Protein AF-A0A379T339-F1 (afdb_monomer)

Solvent-accessible surface area (backbone atoms only — not comparable to full-atom values): 17472 Å² total; per-residue (Å²): 76,62,52,74,46,80,47,79,34,88,58,70,45,64,33,42,39,39,21,28,40,68,82,62,83,52,79,66,35,67,51,77,48,82,44,52,58,42,82,38,78,43,85,44,61,42,32,50,57,56,36,50,21,35,38,38,32,23,52,80,93,45,77,80,43,78,48,80,45,74,32,65,59,73,72,71,59,51,61,95,89,55,80,74,43,41,80,86,80,79,74,91,72,77,74,88,55,64,92,81,52,77,87,49,73,52,74,49,65,39,79,60,42,32,39,38,23,20,36,86,82,58,48,60,19,42,70,49,63,66,90,48,55,10,26,38,68,36,77,46,97,89,62,32,30,41,16,15,12,65,84,48,70,58,14,26,40,36,37,34,28,39,90,84,62,52,72,80,48,75,36,71,47,80,42,21,44,39,71,29,54,38,81,50,77,92,51,26,34,33,22,15,16,27,64,69,84,59,52,96,83,77,57,78,64,39,39,42,26,35,36,32,32,30,70,85,79,52,42,78,79,46,74,48,59,36,71,84,50,46,72,72,85,37,78,54,41,91,58,85,56,60,93,92,49,77,82,40,77,41,48,29,33,34,35,46,40,49,49,74,44,68,97,78,45,26,37,38,35,35,23,50,19,59,59,27,40,36,30,24,30,67,90,77,57,44,69,67,36,30,49,45,77,88,72,74,61,56,81,85,55,56,82,31,49,60,76,91,77,133

pLDDT: mean 92.15, std 8.48, range [52.34, 98.62]

Nearest PDB structures (foldseek):
  6brb-assembly1_D  TM=6.719E-01  e=8.708E-02  Escherichia coli
  2ha1-assembly1_A  TM=3.645E-01  e=1.021E-02  Homo sapiens
  4gh7-assembly1_B  TM=2.982E-01  e=3.061E-02  Homo sapiens
  5n47-assembly1_B  TM=3.118E-01  e=7.065E-02  Homo sapiens
  6xay-assembly2_B  TM=2.692E-01  e=1.019E-01  Homo sapiens

Sequence (310 aa):
MSLYVGVWIDEAATLEINVIDSEATTEAVRYQYDVHPGANLIPVCGMVSGVNNQITLRLASQMVGQYTVMTNVLPPTDSASVSLGFPIISVSYPAQQASLVDEGLYFSTYFDRYNLAFDHNGIVRWYVSQDIPSYNFVRMGNGHFLATSQGINHCLNMYEFDIMGRVYTVYLLDNEFHHSILPIENNLAIAPSEYSNGRPDGYSTGKDGVSIINLSTGLEVAYYDMLHVMDYSRSPRPSGSAPGQDVSMDDWLHINQSYINEPNNLLVCSGRHQSAIFGVNVDTGDLRFIMANHEDWSDEFKQYLLTPCR

Secondary structure (DSSP, 8-state):
-EEEEEEEESS-EEEEEEEEETT--SPPEEEEEEE-SEEEEEEEE-PPTTSEEEEEEEETTEEEEEEEEEPPPPPPBPPTT-SSSBPP---SS--S-GGGS-SS-EEEEETTTEEEEE-TT--EEEE--TTS--EEEEE-TTS-EEEE-STTGGGTEEEEE-TT--EEEEEE-SEEE-S--EEETTTEEEEEEEETT--TTS----S-EEEEEETTTTEEEEEEEGGGTS-TTSPPP---PPTT----STTSS-EEEEEEEGGGTEEEEEEGGGTEEEEEETTT--EEEEES-SSS--TTTGGGBPPPP-

Mean predicted aligned error: 5.28 Å

InterPro domains:
  IPR010262 Arylsulfotransferase, bacteria [PF05935] (93-308)
  IPR035391 Arylsulfotransferase, N-terminal domain [PF17425] (2-70)

Organism: NCBI:txid59203

Radius of gyration: 23.03 Å; Cα contacts (8 Å, |Δi|>4): 712; chains: 1; bounding box: 60×43×61 Å

Structure (mmCIF, N/CA/C/O backbone):
data_AF-A0A379T339-F1
#
_entry.id   AF-A0A379T339-F1
#
loop_
_atom_site.group_PDB
_atom_site.id
_atom_site.type_symbol
_atom_site.label_atom_id
_atom_site.label_alt_id
_atom_site.label_comp_id
_atom_site.label_asym_id
_atom_site.label_entity_id
_atom_site.label_seq_id
_atom_site.pdbx_PDB_ins_code
_atom_site.Cartn_x
_atom_site.Cartn_y
_atom_site.Cartn_z
_atom_site.occupancy
_atom_site.B_iso_or_equiv
_atom_site.auth_seq_id
_atom_site.auth_comp_id
_atom_site.auth_asym_id
_atom_site.auth_atom_id
_atom_site.pdbx_PDB_model_num
ATOM 1 N N . MET A 1 1 ? -5.781 2.513 21.534 1.00 94.00 1 MET A N 1
ATOM 2 C CA . MET A 1 1 ? -6.891 3.004 20.676 1.00 94.00 1 MET A CA 1
ATOM 3 C C . MET A 1 1 ? -7.591 1.868 19.932 1.00 94.00 1 MET A C 1
ATOM 5 O O . MET A 1 1 ? -8.530 2.102 19.180 1.00 94.00 1 MET A O 1
ATOM 9 N N . SER A 1 2 ? -7.209 0.629 20.234 1.00 95.69 2 SER A N 1
ATOM 10 C CA . SER A 1 2 ? -7.916 -0.588 19.879 1.00 95.69 2 SER A CA 1
ATOM 11 C C . SER A 1 2 ? -7.923 -1.544 21.079 1.00 95.69 2 SER A C 1
ATOM 13 O O . SER A 1 2 ? -7.169 -1.335 22.035 1.00 95.69 2 SER A O 1
ATOM 15 N N . LEU A 1 3 ? -8.802 -2.542 21.060 1.00 96.38 3 LEU A N 1
ATOM 16 C CA . LEU A 1 3 ? -8.874 -3.646 22.018 1.00 96.38 3 LEU A CA 1
ATOM 17 C C . LEU A 1 3 ? -9.587 -4.844 21.386 1.00 96.38 3 LEU A C 1
ATOM 19 O O . LEU A 1 3 ? -10.215 -4.713 20.340 1.00 96.38 3 LEU A O 1
ATOM 23 N N . TYR A 1 4 ? -9.530 -5.995 22.049 1.00 96.50 4 TYR A N 1
ATOM 24 C CA . TYR A 1 4 ? -10.383 -7.126 21.705 1.00 96.50 4 TYR A CA 1
ATOM 25 C C . TYR A 1 4 ? -11.596 -7.189 22.631 1.00 96.50 4 TYR A C 1
ATOM 27 O O . TYR A 1 4 ? -11.451 -7.053 23.848 1.00 96.50 4 TYR A O 1
ATOM 35 N N . VAL A 1 5 ? -12.777 -7.445 22.067 1.00 95.50 5 VAL A N 1
ATOM 36 C CA . VAL A 1 5 ? -13.996 -7.731 22.832 1.00 95.50 5 VAL A CA 1
ATOM 37 C C . VAL A 1 5 ? -14.390 -9.188 22.641 1.00 95.50 5 VAL A C 1
ATOM 39 O O . VAL A 1 5 ? -14.591 -9.643 21.518 1.00 95.50 5 VAL A O 1
ATOM 42 N N . GLY A 1 6 ? -14.514 -9.919 23.746 1.00 93.75 6 GLY A N 1
ATOM 43 C CA . GLY A 1 6 ? -15.076 -11.266 23.742 1.00 93.75 6 GLY A CA 1
ATOM 44 C C . GLY A 1 6 ? -16.602 -11.219 23.773 1.00 93.75 6 GLY A C 1
ATOM 45 O O . GLY A 1 6 ? -17.165 -10.603 24.679 1.00 93.75 6 GLY A O 1
ATOM 46 N N . VAL A 1 7 ? -17.267 -11.881 22.827 1.00 92.25 7 VAL A N 1
ATOM 47 C CA . VAL A 1 7 ? -18.736 -11.992 22.785 1.00 92.25 7 VAL A CA 1
ATOM 48 C C . VAL A 1 7 ? -19.136 -13.431 22.490 1.00 92.25 7 VAL A C 1
ATOM 50 O O . VAL A 1 7 ? -18.532 -14.092 21.646 1.00 92.25 7 VAL A O 1
ATOM 53 N N . TRP A 1 8 ? -20.157 -13.918 23.192 1.00 93.69 8 TRP A N 1
ATOM 54 C CA . TRP A 1 8 ? -20.809 -15.179 22.860 1.00 93.69 8 TRP A CA 1
ATOM 55 C C . TRP A 1 8 ? -22.017 -14.918 21.964 1.00 93.69 8 TRP A C 1
ATOM 57 O O . TRP A 1 8 ? -22.814 -14.028 22.257 1.00 93.69 8 TRP A O 1
ATOM 67 N N . ILE A 1 9 ? -22.145 -15.691 20.892 1.00 93.81 9 ILE A N 1
ATOM 68 C CA . ILE A 1 9 ? -23.179 -15.529 19.874 1.00 93.81 9 ILE A CA 1
ATOM 69 C C . ILE A 1 9 ? -23.882 -16.871 19.661 1.00 93.81 9 ILE A C 1
ATOM 71 O O . ILE A 1 9 ? -23.225 -17.904 19.567 1.00 93.81 9 ILE A O 1
ATOM 75 N N . ASP A 1 10 ? -25.211 -16.869 19.585 1.00 92.88 10 ASP A N 1
ATOM 76 C CA . ASP A 1 10 ? -25.986 -18.109 19.443 1.00 92.88 10 ASP A CA 1
ATOM 77 C C . ASP A 1 10 ? -26.060 -18.596 17.987 1.00 92.88 10 ASP A C 1
ATOM 79 O O . ASP A 1 10 ? -25.974 -19.795 17.725 1.00 92.88 10 ASP A O 1
ATOM 83 N N . GLU A 1 11 ? -26.155 -17.671 17.030 1.00 93.75 11 GLU A N 1
ATOM 84 C CA . GLU A 1 11 ? -26.279 -17.955 15.597 1.00 93.75 11 GLU A CA 1
ATOM 85 C C . GLU A 1 11 ? -25.334 -17.071 14.779 1.00 93.75 11 GLU A C 1
ATOM 87 O O . GLU A 1 11 ? -25.060 -15.935 15.156 1.00 93.75 11 GLU A O 1
ATOM 92 N N . ALA A 1 12 ? -24.841 -17.578 13.645 1.00 96.12 12 ALA A N 1
ATOM 93 C CA . ALA A 1 12 ? -23.988 -16.789 12.761 1.00 96.12 12 ALA A CA 1
ATOM 94 C C . ALA A 1 12 ? -24.710 -15.505 12.325 1.00 96.12 12 ALA A C 1
ATOM 96 O O . ALA A 1 12 ? -25.862 -15.554 11.892 1.00 96.12 12 ALA A O 1
ATOM 97 N N . ALA A 1 13 ? -24.033 -14.367 12.437 1.00 95.50 13 ALA A N 1
ATOM 98 C CA . ALA A 1 13 ? -24.617 -13.064 12.152 1.00 95.50 13 ALA A CA 1
ATOM 99 C C . ALA A 1 13 ? -23.532 -12.032 11.827 1.00 95.50 13 ALA A C 1
ATOM 101 O O . ALA A 1 13 ? -22.348 -12.263 12.061 1.00 95.50 13 ALA A O 1
ATOM 102 N N . THR A 1 14 ? -23.951 -10.867 11.340 1.00 96.62 14 THR A N 1
ATOM 103 C CA . THR A 1 14 ? -23.076 -9.706 11.169 1.00 96.62 14 THR A CA 1
ATOM 104 C C . THR A 1 14 ? -23.320 -8.728 12.312 1.00 96.62 14 THR A C 1
ATOM 106 O O . THR A 1 14 ? -24.441 -8.258 12.522 1.00 96.62 14 THR A O 1
ATOM 109 N N . LEU A 1 15 ? -22.270 -8.445 13.076 1.00 95.94 15 LEU A N 1
ATOM 110 C CA . LEU A 1 15 ? -22.295 -7.535 14.209 1.00 95.94 15 LEU A CA 1
ATOM 111 C C . LEU A 1 15 ? -21.977 -6.114 13.752 1.00 95.94 15 LEU A C 1
ATOM 113 O O . LEU A 1 15 ? -20.944 -5.874 13.132 1.00 95.94 15 LEU A O 1
ATOM 117 N N . GLU A 1 16 ? -22.825 -5.159 14.114 1.00 96.94 16 GLU A N 1
ATOM 118 C CA . GLU A 1 16 ? -22.546 -3.736 13.949 1.00 96.94 16 GLU A CA 1
ATOM 119 C C . GLU A 1 16 ? -21.770 -3.217 15.160 1.00 96.94 16 GLU A C 1
ATOM 121 O O . GLU A 1 16 ? -22.202 -3.356 16.310 1.00 96.94 16 GLU A O 1
ATOM 126 N N . ILE A 1 17 ? -20.621 -2.604 14.896 1.00 97.12 17 ILE A N 1
ATOM 127 C CA . ILE A 1 17 ? -19.721 -2.042 15.899 1.00 97.12 17 ILE A CA 1
ATOM 128 C C . ILE A 1 17 ? -19.721 -0.531 15.720 1.00 97.12 17 ILE A C 1
ATOM 130 O O . ILE A 1 17 ? -19.443 -0.029 14.634 1.00 97.12 17 ILE A O 1
ATOM 134 N N . ASN A 1 18 ? -20.015 0.201 16.792 1.00 96.81 18 ASN A N 1
ATOM 135 C CA . ASN A 1 18 ? -19.962 1.661 16.812 1.00 96.81 18 ASN A CA 1
ATOM 136 C C . ASN A 1 18 ? -19.054 2.128 17.949 1.00 96.81 18 ASN A C 1
ATOM 138 O O . ASN A 1 18 ? -19.300 1.794 19.113 1.00 96.81 18 ASN A O 1
ATOM 142 N N . VAL A 1 19 ? -18.043 2.924 17.602 1.00 97.50 19 VAL A N 1
ATOM 143 C CA . VAL A 1 19 ? -17.055 3.496 18.521 1.00 97.50 19 VAL A CA 1
ATOM 144 C C . VAL A 1 19 ? -17.126 5.017 18.458 1.00 97.50 19 VAL A C 1
ATOM 146 O O . VAL A 1 19 ? -16.871 5.609 17.411 1.00 97.50 19 VAL A O 1
ATOM 149 N N . ILE A 1 20 ? -17.446 5.652 19.580 1.00 97.19 20 ILE A N 1
ATOM 150 C CA . ILE A 1 20 ? -17.534 7.112 19.719 1.00 97.19 20 ILE A CA 1
ATOM 151 C C . ILE A 1 20 ? -16.970 7.528 21.080 1.00 97.19 20 ILE A C 1
ATOM 153 O O . ILE A 1 20 ? -16.968 6.724 22.013 1.00 97.19 20 ILE A O 1
ATOM 157 N N . ASP A 1 21 ? -16.473 8.751 21.233 1.00 97.12 21 ASP A N 1
ATOM 158 C CA . ASP A 1 21 ? -16.191 9.275 22.570 1.00 97.12 21 ASP A CA 1
ATOM 159 C C . ASP A 1 21 ? -17.495 9.426 23.378 1.00 97.12 21 ASP A C 1
ATOM 161 O O . ASP A 1 21 ? -18.576 9.628 22.829 1.00 97.12 21 ASP A O 1
ATOM 165 N N . SER A 1 22 ? -17.414 9.297 24.702 1.00 96.75 22 SER A N 1
ATOM 166 C CA . SER A 1 22 ? -18.606 9.239 25.567 1.00 96.75 22 SER A CA 1
ATOM 167 C C . SER A 1 22 ? -19.385 10.554 25.615 1.00 96.75 22 SER A C 1
ATOM 169 O O . SER A 1 22 ? -20.570 10.538 25.932 1.00 96.75 22 SER A O 1
ATOM 171 N N . GLU A 1 23 ? -18.732 11.667 25.281 1.00 95.81 23 GLU A N 1
ATOM 172 C CA . GLU A 1 23 ? -19.348 12.992 25.190 1.00 95.81 23 GLU A CA 1
ATOM 173 C C . GLU A 1 23 ? -19.927 13.268 23.789 1.00 95.81 23 GLU A C 1
ATOM 175 O O . GLU A 1 23 ? -20.505 14.330 23.565 1.00 95.81 23 GLU A O 1
ATOM 180 N N . ALA A 1 24 ? -19.787 12.320 22.850 1.00 93.06 24 ALA A N 1
ATOM 181 C CA . ALA A 1 24 ? -20.204 12.434 21.453 1.00 93.06 24 ALA A CA 1
ATOM 182 C C . ALA A 1 24 ? -19.694 13.718 20.770 1.00 93.06 24 ALA A C 1
ATOM 184 O O . ALA A 1 24 ? -20.413 14.374 20.016 1.00 93.06 24 ALA A O 1
ATOM 185 N N . THR A 1 25 ? -18.448 14.087 21.068 1.00 91.31 25 THR A N 1
ATOM 186 C CA . THR A 1 25 ? -17.770 15.270 20.516 1.00 91.31 25 THR A CA 1
ATOM 187 C C . THR A 1 25 ? -17.030 14.983 19.212 1.00 91.31 25 THR A C 1
ATOM 189 O O . THR A 1 25 ? -16.635 15.914 18.512 1.00 91.31 25 THR A O 1
ATOM 192 N N . THR A 1 26 ? -16.846 13.708 18.876 1.00 91.44 26 THR A N 1
ATOM 193 C CA . THR A 1 26 ? -16.204 13.225 17.653 1.00 91.44 26 THR A CA 1
ATOM 194 C C . THR A 1 26 ? -17.156 12.359 16.840 1.00 91.44 26 THR A C 1
ATOM 196 O O . THR A 1 26 ? -18.170 11.866 17.338 1.00 91.44 26 THR A O 1
ATOM 199 N N . GLU A 1 27 ? -16.808 12.137 15.575 1.00 88.88 27 GLU A N 1
ATOM 200 C CA . GLU A 1 27 ? -17.576 11.236 14.726 1.00 88.88 27 GLU A CA 1
ATOM 201 C C . GLU A 1 27 ? -17.480 9.791 15.206 1.00 88.88 27 GLU A C 1
ATOM 203 O O . GLU A 1 27 ? -16.428 9.302 15.641 1.00 88.88 27 GLU A O 1
ATOM 208 N N . ALA A 1 28 ? -18.585 9.067 15.075 1.00 94.25 28 ALA A N 1
ATOM 209 C CA . ALA A 1 28 ? -18.569 7.643 15.340 1.00 94.25 28 ALA A CA 1
ATOM 210 C C . ALA A 1 28 ? -17.847 6.900 14.212 1.00 94.25 28 ALA A C 1
ATOM 212 O O . ALA A 1 28 ? -18.136 7.096 13.034 1.00 94.25 28 ALA A O 1
ATOM 213 N N . VAL A 1 29 ? -16.962 5.976 14.576 1.00 95.38 29 VAL A N 1
ATOM 214 C CA . VAL A 1 29 ? -16.407 5.000 13.637 1.00 95.38 29 VAL A CA 1
ATOM 215 C C . VAL A 1 29 ? -17.300 3.767 13.683 1.00 95.38 29 VAL A C 1
ATOM 217 O O . VAL A 1 29 ? -17.489 3.171 14.749 1.00 95.38 29 VAL A O 1
ATOM 220 N N . ARG A 1 30 ? -17.866 3.409 12.527 1.00 95.06 30 ARG A N 1
ATOM 221 C CA . ARG A 1 30 ? -18.803 2.293 12.374 1.00 95.06 30 ARG A CA 1
ATOM 222 C C . ARG A 1 30 ? -18.267 1.280 11.382 1.00 95.06 30 ARG A C 1
ATOM 224 O O . ARG A 1 30 ? -17.764 1.652 10.327 1.00 95.06 30 ARG A O 1
ATOM 231 N N . TYR A 1 31 ? -18.369 0.008 11.727 1.00 94.25 31 TYR A N 1
ATOM 232 C CA . TYR A 1 31 ? -18.006 -1.093 10.844 1.00 94.25 31 TYR A CA 1
ATOM 233 C C . TYR A 1 31 ? -18.740 -2.361 11.259 1.00 94.25 31 TYR A C 1
ATOM 235 O O . TYR A 1 31 ? -19.312 -2.452 12.347 1.00 94.25 31 TYR A O 1
ATOM 243 N N . GLN A 1 32 ? -18.737 -3.327 10.352 1.00 94.56 32 GLN A N 1
ATOM 244 C CA . GLN A 1 32 ? -19.354 -4.626 10.546 1.00 94.56 32 GLN A CA 1
ATOM 245 C C . GLN A 1 32 ? -18.286 -5.694 10.768 1.00 94.56 32 GLN A C 1
ATOM 247 O O . GLN A 1 32 ? -17.170 -5.587 10.254 1.00 94.56 32 GLN A O 1
ATOM 252 N N . TYR A 1 33 ? -18.633 -6.714 11.545 1.00 94.75 33 TYR A N 1
ATOM 253 C CA . TYR A 1 33 ? -17.789 -7.877 11.781 1.00 94.75 33 TYR A CA 1
ATOM 254 C C . TYR A 1 33 ? -18.645 -9.139 11.797 1.00 94.75 33 TYR A C 1
ATOM 256 O O . TYR A 1 33 ? -19.600 -9.234 12.571 1.00 94.75 33 TYR A O 1
ATOM 264 N N . ASP A 1 34 ? -18.306 -10.107 10.954 1.00 95.38 34 ASP A N 1
ATOM 265 C CA . ASP A 1 34 ? -19.019 -11.379 10.919 1.00 95.38 34 ASP A CA 1
ATOM 266 C C . ASP A 1 34 ? -18.625 -12.241 12.117 1.00 95.38 34 ASP A C 1
ATOM 268 O O . ASP A 1 34 ? -17.447 -12.435 12.421 1.00 95.38 34 ASP A O 1
ATOM 272 N N . VAL A 1 35 ? -19.634 -12.756 12.811 1.00 95.50 35 VAL A N 1
ATOM 273 C CA . VAL A 1 35 ? -19.489 -13.592 14.000 1.00 95.50 35 VAL A CA 1
ATOM 274 C C . VAL A 1 35 ? -20.095 -14.968 13.760 1.00 95.50 35 VAL A C 1
ATOM 276 O O . VAL A 1 35 ? -21.065 -15.130 13.017 1.00 95.50 35 VAL A O 1
ATOM 279 N N . HIS A 1 36 ? -19.532 -15.978 14.413 1.00 96.06 36 HIS A N 1
ATOM 280 C CA . HIS A 1 36 ? -19.999 -17.361 14.339 1.00 96.06 36 HIS A CA 1
ATOM 281 C C . HIS A 1 36 ? -20.636 -17.810 15.663 1.00 96.06 36 HIS A C 1
ATOM 283 O O . HIS A 1 36 ? -20.383 -17.193 16.701 1.00 96.06 36 HIS A O 1
ATOM 289 N N . PRO A 1 37 ? -21.421 -18.905 15.679 1.00 96.69 37 PRO A N 1
ATOM 290 C CA . PRO A 1 37 ? -21.927 -19.472 16.923 1.00 96.69 37 PRO A CA 1
ATOM 291 C C . PRO A 1 37 ? -20.790 -19.796 17.901 1.00 96.69 37 PRO A C 1
ATOM 293 O O . PRO A 1 37 ? -19.740 -20.315 17.507 1.00 96.69 37 PRO A O 1
ATOM 296 N N . GLY A 1 38 ? -21.005 -19.511 19.181 1.00 96.19 38 GLY A N 1
ATOM 297 C CA . GLY A 1 38 ? -20.033 -19.683 20.253 1.00 96.19 38 GLY A CA 1
ATOM 298 C C . GLY A 1 38 ? -19.244 -18.415 20.581 1.00 96.19 38 GLY A C 1
ATOM 299 O O . GLY A 1 38 ? -19.738 -17.292 20.477 1.00 96.19 38 GLY A O 1
ATOM 300 N N . ALA A 1 39 ? -18.009 -18.605 21.044 1.00 96.25 39 ALA A N 1
ATOM 301 C CA . ALA A 1 39 ? -17.138 -17.520 21.480 1.00 96.25 39 ALA A CA 1
ATOM 302 C C . ALA A 1 39 ? -16.437 -16.844 20.293 1.00 96.25 39 ALA A C 1
ATOM 304 O O . ALA A 1 39 ? -15.758 -17.510 19.516 1.00 96.25 39 ALA A O 1
ATOM 305 N N . ASN A 1 40 ? -16.539 -15.519 20.219 1.00 95.00 40 ASN A N 1
ATOM 306 C CA . ASN A 1 40 ? -15.872 -14.670 19.236 1.00 95.00 40 ASN A CA 1
ATOM 307 C C . ASN A 1 40 ? -14.939 -13.693 19.959 1.00 95.00 40 ASN A C 1
ATOM 309 O O . ASN A 1 40 ? -15.291 -13.174 21.022 1.00 95.00 40 ASN A O 1
ATOM 313 N N . LEU A 1 41 ? -13.773 -13.415 19.373 1.00 94.69 41 LEU A N 1
ATOM 314 C CA . LEU A 1 41 ? -12.845 -12.386 19.841 1.00 94.69 41 LEU A CA 1
ATOM 315 C C . LEU A 1 41 ? -12.736 -11.298 18.773 1.00 94.69 41 LEU A C 1
ATOM 317 O O . LEU A 1 41 ? -12.046 -11.463 17.772 1.00 94.69 41 LEU A O 1
ATOM 321 N N . ILE A 1 42 ? -13.442 -10.196 18.987 1.00 94.50 42 ILE A N 1
ATOM 322 C CA . ILE A 1 42 ? -13.679 -9.178 17.967 1.00 94.50 42 ILE A CA 1
ATOM 323 C C . ILE A 1 42 ? -12.636 -8.062 18.104 1.00 94.50 42 ILE A C 1
ATOM 325 O O . ILE A 1 42 ? -12.541 -7.469 19.186 1.00 94.50 42 ILE A O 1
ATOM 329 N N . PRO A 1 43 ? -11.861 -7.741 17.052 1.00 95.50 43 PRO A N 1
ATOM 330 C CA . PRO A 1 43 ? -10.992 -6.575 17.049 1.00 95.50 43 PRO A CA 1
ATOM 331 C C . PRO A 1 43 ? -11.839 -5.302 16.962 1.00 95.50 43 PRO A C 1
ATOM 333 O O . PRO A 1 43 ? -12.605 -5.108 16.020 1.00 95.50 43 PRO A O 1
ATOM 336 N N . VAL A 1 44 ? -11.693 -4.420 17.947 1.00 96.81 44 VAL A N 1
ATOM 337 C CA . VAL A 1 44 ? -12.352 -3.113 17.981 1.00 96.81 44 VAL A CA 1
ATOM 338 C C . VAL A 1 44 ? -11.286 -2.026 17.940 1.00 96.81 44 VAL A C 1
ATOM 340 O O . VAL A 1 44 ? -10.446 -1.931 18.831 1.00 96.81 44 VAL A O 1
ATOM 343 N N . CYS A 1 45 ? -11.327 -1.175 16.921 1.00 96.19 45 CYS A N 1
ATOM 344 C CA . CYS A 1 45 ? -10.457 -0.015 16.735 1.00 96.19 45 CYS A CA 1
ATOM 345 C C . CYS A 1 45 ? -11.263 1.275 16.515 1.00 96.19 45 CYS A C 1
ATOM 347 O O . CYS A 1 45 ? -12.489 1.248 16.394 1.00 96.19 45 CYS A O 1
ATOM 349 N N . GLY A 1 46 ? -10.564 2.410 16.431 1.00 96.69 46 GLY A N 1
ATOM 350 C CA . GLY A 1 46 ? -11.169 3.708 16.123 1.00 96.69 46 GLY A CA 1
ATOM 351 C C . GLY A 1 46 ? -11.496 4.562 17.350 1.00 96.69 46 GLY A C 1
ATOM 352 O O . GLY A 1 46 ? -12.272 5.509 17.245 1.00 96.69 46 GLY A O 1
ATOM 353 N N . MET A 1 47 ? -10.945 4.239 18.523 1.00 97.56 47 MET A N 1
ATOM 354 C CA . MET A 1 47 ? -11.141 5.034 19.741 1.00 97.56 47 MET A CA 1
ATOM 355 C C . MET A 1 47 ? -10.327 6.333 19.705 1.00 97.56 47 MET A C 1
ATOM 357 O O . MET A 1 47 ? -9.207 6.348 19.200 1.00 97.56 47 MET A O 1
ATOM 361 N N . VAL A 1 48 ? -10.845 7.392 20.320 1.00 97.44 48 VAL A N 1
ATOM 362 C CA . VAL A 1 48 ? -10.145 8.663 20.560 1.00 97.44 48 VAL A CA 1
ATOM 363 C C . VAL A 1 48 ? -9.195 8.508 21.749 1.00 97.44 48 VAL A C 1
ATOM 365 O O . VAL A 1 48 ? -9.516 7.812 22.715 1.00 97.44 48 VAL A O 1
ATOM 368 N N . SER A 1 49 ? -8.011 9.117 21.686 1.00 96.69 49 SER A N 1
ATOM 369 C CA . SER A 1 49 ? -6.982 9.059 22.736 1.00 96.69 49 SER A CA 1
ATOM 370 C C . SER A 1 49 ? -7.316 9.925 23.956 1.00 96.69 49 SER A C 1
ATOM 372 O O . SER A 1 49 ? -7.801 11.041 23.792 1.00 96.69 49 SER A O 1
ATOM 374 N N . GLY A 1 50 ? -6.951 9.479 25.159 1.00 96.81 50 GLY A N 1
ATOM 375 C CA . GLY A 1 50 ? -7.014 10.281 26.385 1.00 96.81 50 GLY A CA 1
ATOM 376 C C . GLY A 1 50 ? -8.426 10.591 26.888 1.00 96.81 50 GLY A C 1
ATOM 377 O O . GLY A 1 50 ? -8.579 11.482 27.721 1.00 96.81 50 GLY A O 1
ATOM 378 N N . VAL A 1 51 ? -9.445 9.885 26.391 1.00 97.38 5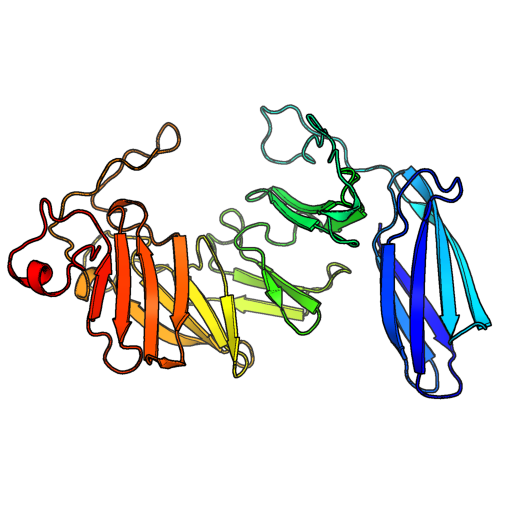1 VAL A N 1
ATOM 379 C CA . VAL A 1 51 ? -10.853 10.089 26.760 1.00 97.38 51 VAL A CA 1
ATOM 380 C C . VAL A 1 51 ? -11.575 8.757 26.955 1.00 97.38 51 VAL A C 1
ATOM 382 O O . VAL A 1 51 ? -11.119 7.701 26.502 1.00 97.38 51 VAL A O 1
ATOM 385 N N . ASN A 1 52 ? -12.735 8.811 27.611 1.00 98.19 52 ASN A N 1
ATOM 386 C CA . ASN A 1 52 ? -13.646 7.676 27.686 1.00 98.19 52 ASN A CA 1
ATOM 387 C C . ASN A 1 52 ? -14.340 7.477 26.341 1.00 98.19 52 ASN A C 1
ATOM 389 O O . ASN A 1 52 ? -15.053 8.356 25.864 1.00 98.19 52 ASN A O 1
ATOM 393 N N . ASN A 1 53 ? -14.197 6.292 25.769 1.00 98.44 53 ASN A N 1
ATOM 394 C CA . ASN A 1 53 ? -14.871 5.877 24.549 1.00 98.44 53 ASN A CA 1
ATOM 395 C C . ASN A 1 53 ? -16.024 4.945 24.891 1.00 98.44 53 ASN A C 1
ATOM 397 O O . ASN A 1 53 ? -15.873 4.069 25.741 1.00 98.44 53 ASN A O 1
ATOM 401 N N . GLN A 1 54 ? -17.147 5.107 24.208 1.00 98.06 54 GLN A N 1
ATOM 402 C CA . GLN A 1 54 ? -18.264 4.185 24.230 1.00 98.06 54 GLN A CA 1
ATOM 403 C C . GLN A 1 54 ? -18.203 3.277 22.997 1.00 98.06 54 GLN A C 1
ATOM 405 O O . GLN A 1 54 ? -18.245 3.734 21.854 1.00 98.06 54 GLN A O 1
ATOM 410 N N . ILE A 1 55 ? -18.125 1.974 23.248 1.00 98.00 55 ILE A N 1
ATOM 411 C CA . ILE A 1 55 ? -18.187 0.918 22.239 1.00 98.00 55 ILE A CA 1
ATOM 412 C C . ILE A 1 55 ? -19.542 0.243 22.385 1.00 98.00 55 ILE A C 1
ATOM 414 O O . ILE A 1 55 ? -19.884 -0.223 23.472 1.00 98.00 55 ILE A O 1
ATOM 418 N N . THR A 1 56 ? -20.299 0.164 21.299 1.00 97.12 56 THR A N 1
ATOM 419 C CA . THR A 1 56 ? -21.567 -0.575 21.259 1.00 97.12 56 THR A CA 1
ATOM 420 C C . THR A 1 56 ? -21.523 -1.636 20.179 1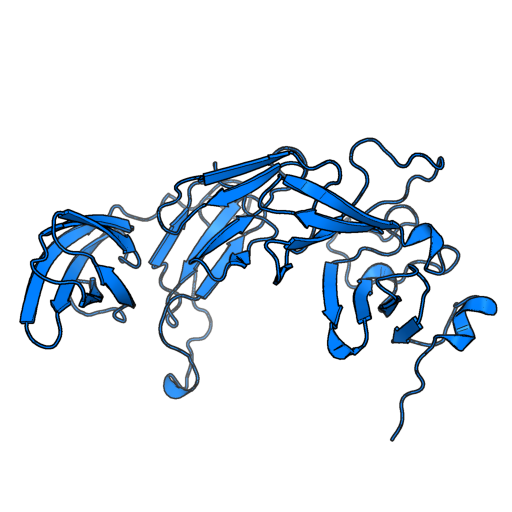.00 97.12 56 THR A C 1
ATOM 422 O O . THR A 1 56 ? -21.015 -1.390 19.087 1.00 97.12 56 THR A O 1
ATOM 425 N N . LEU A 1 57 ? -22.053 -2.806 20.518 1.00 97.00 57 LEU A N 1
ATOM 426 C CA . LEU A 1 57 ? -22.140 -3.981 19.666 1.00 97.00 57 LEU A CA 1
ATOM 427 C C . LEU A 1 57 ? -23.616 -4.317 19.476 1.00 97.00 57 LEU A C 1
ATOM 429 O O . LEU A 1 57 ? -24.342 -4.483 20.467 1.00 97.00 57 LEU A O 1
ATOM 433 N N . ARG A 1 58 ? -24.072 -4.398 18.226 1.00 95.94 58 ARG A N 1
ATOM 434 C CA . ARG A 1 58 ? -25.478 -4.648 17.894 1.00 95.94 58 ARG A CA 1
ATOM 435 C C . ARG A 1 58 ? -25.637 -5.780 16.892 1.00 95.94 58 ARG A C 1
ATOM 437 O O . ARG A 1 58 ? -24.930 -5.835 15.894 1.00 95.94 58 ARG A O 1
ATOM 444 N N . LEU A 1 59 ? -26.607 -6.650 17.154 1.00 93.25 59 LEU A N 1
ATOM 445 C CA . LEU A 1 59 ? -27.155 -7.586 16.177 1.00 93.25 59 LEU A CA 1
ATOM 446 C C . LEU A 1 59 ? -28.513 -7.044 15.743 1.00 93.25 59 LEU A C 1
ATOM 448 O O . LEU A 1 59 ? -29.456 -7.018 16.541 1.00 93.25 59 LEU A O 1
ATOM 452 N N . ALA A 1 60 ? -28.604 -6.564 14.502 1.00 87.00 60 ALA A N 1
ATOM 453 C CA . ALA A 1 60 ? -29.744 -5.775 14.041 1.00 87.00 60 ALA A CA 1
ATOM 454 C C . ALA A 1 60 ? -30.080 -4.655 15.056 1.00 87.00 60 ALA A C 1
ATOM 456 O O . ALA A 1 60 ? -29.226 -3.852 15.420 1.00 87.00 60 ALA A O 1
ATOM 457 N N . SER A 1 61 ? -31.307 -4.606 15.580 1.00 85.62 61 SER A N 1
ATOM 458 C CA . SER A 1 61 ? -31.707 -3.599 16.572 1.00 85.62 61 SER A CA 1
ATOM 459 C C . SER A 1 61 ? -31.300 -3.922 18.018 1.00 85.62 61 SER A C 1
ATOM 461 O O . SER A 1 61 ? -31.430 -3.060 18.892 1.00 85.62 61 SER A O 1
ATOM 463 N N . GLN A 1 62 ? -30.836 -5.140 18.313 1.00 90.75 62 GLN A N 1
ATOM 464 C CA . GLN A 1 62 ? -30.536 -5.580 19.676 1.00 90.75 62 GLN A CA 1
ATOM 465 C C . GLN A 1 62 ? -29.096 -5.242 20.067 1.00 90.75 62 GLN A C 1
ATOM 467 O O . GLN A 1 62 ? -28.148 -5.646 19.403 1.00 90.75 62 GLN A O 1
ATOM 472 N N . MET A 1 63 ? -28.923 -4.542 21.190 1.00 93.00 63 MET A N 1
ATOM 473 C CA . MET A 1 63 ? -27.605 -4.318 21.781 1.00 93.00 63 MET A CA 1
ATOM 474 C C . MET A 1 63 ? -27.155 -5.574 22.531 1.00 93.00 63 MET A C 1
ATOM 476 O O . MET A 1 63 ? -27.831 -6.013 23.461 1.00 93.00 63 MET A O 1
ATOM 480 N N . VAL A 1 64 ? -26.020 -6.136 22.125 1.00 93.19 64 VAL A N 1
ATOM 481 C CA . VAL A 1 64 ? -25.428 -7.347 22.723 1.00 93.19 64 VAL A CA 1
ATOM 482 C C . VAL A 1 64 ? -24.182 -7.042 23.554 1.00 93.19 64 VAL A C 1
ATOM 484 O O . VAL A 1 64 ? -23.739 -7.879 24.333 1.00 93.19 64 VAL A O 1
ATOM 487 N N . GLY A 1 65 ? -23.642 -5.827 23.440 1.00 92.06 65 GLY A N 1
ATOM 488 C CA . GLY A 1 65 ? -22.532 -5.359 24.261 1.00 92.06 65 GLY A CA 1
ATOM 489 C C . GLY A 1 65 ? -22.445 -3.838 24.291 1.00 92.06 65 GLY A C 1
ATOM 490 O O . GLY A 1 65 ? -22.713 -3.168 23.292 1.00 92.06 65 GLY A O 1
ATOM 491 N N . GLN A 1 66 ? -22.061 -3.299 25.445 1.00 95.56 66 GLN A N 1
ATOM 492 C CA . GLN A 1 66 ? -21.750 -1.887 25.632 1.00 95.56 66 GLN A CA 1
ATOM 493 C C . GLN A 1 66 ? -20.595 -1.763 26.621 1.00 95.56 66 GLN A C 1
ATOM 495 O O . GLN A 1 66 ? -20.657 -2.305 27.724 1.00 95.56 66 GLN A O 1
ATOM 500 N N . TYR A 1 67 ? -19.549 -1.046 26.225 1.00 96.12 67 TYR A N 1
ATOM 501 C CA . TYR A 1 67 ? -18.324 -0.917 27.004 1.00 96.12 67 TYR A CA 1
ATOM 502 C C . TYR A 1 67 ? -17.876 0.538 27.018 1.00 96.12 67 TYR A C 1
ATOM 504 O O . TYR A 1 67 ? -17.891 1.204 25.983 1.00 96.12 67 TYR A O 1
ATOM 512 N N . THR A 1 68 ? -17.447 1.013 28.184 1.00 97.75 68 THR A N 1
ATOM 513 C CA . THR A 1 68 ? -16.767 2.301 28.323 1.00 97.75 68 THR A CA 1
ATOM 514 C C . THR A 1 68 ? -15.292 2.048 28.578 1.00 97.75 68 THR A C 1
ATOM 516 O O . THR A 1 68 ? -14.944 1.327 29.513 1.00 97.75 68 THR A O 1
ATOM 519 N N . VAL A 1 69 ? -14.425 2.625 27.747 1.00 97.56 69 VAL A N 1
ATOM 520 C CA . VAL A 1 69 ? -12.980 2.393 27.806 1.00 97.56 69 VAL A CA 1
ATOM 521 C C . VAL A 1 69 ? -12.223 3.710 27.758 1.00 97.56 69 VAL A C 1
ATOM 523 O O . VAL A 1 69 ? -12.329 4.465 26.793 1.00 97.56 69 VAL A O 1
ATOM 526 N N . MET A 1 70 ? -11.421 3.958 28.791 1.00 97.44 70 MET A N 1
ATOM 527 C CA . MET A 1 70 ? -10.454 5.050 28.807 1.00 97.44 70 MET A CA 1
ATOM 528 C C . MET A 1 70 ? -9.208 4.628 28.030 1.00 97.44 70 MET A C 1
ATOM 530 O O . MET A 1 70 ? -8.556 3.640 28.373 1.00 97.44 70 MET A O 1
ATOM 534 N N . THR A 1 71 ? -8.859 5.374 26.990 1.00 96.94 71 THR A N 1
ATOM 535 C CA . THR A 1 71 ? -7.586 5.194 26.285 1.00 96.94 71 THR A CA 1
ATOM 536 C C . THR A 1 71 ? -6.491 6.041 26.930 1.00 96.94 71 THR A C 1
ATOM 538 O O . THR A 1 71 ? -6.747 7.090 27.522 1.00 96.94 71 THR A O 1
ATOM 541 N N . ASN A 1 72 ? -5.236 5.624 26.763 1.00 94.75 72 ASN A N 1
ATOM 542 C CA . ASN A 1 72 ? -4.104 6.502 27.049 1.00 94.75 72 ASN A CA 1
ATOM 543 C C . ASN A 1 72 ? -4.091 7.693 26.076 1.00 94.75 72 ASN A C 1
ATOM 545 O O . ASN A 1 72 ? -4.632 7.613 24.967 1.00 94.75 72 ASN A O 1
ATOM 549 N N . VAL A 1 73 ? -3.444 8.785 26.485 1.00 94.56 73 VAL A N 1
ATOM 550 C CA . VAL A 1 73 ? -3.090 9.887 25.578 1.00 94.56 73 VAL A CA 1
ATOM 551 C C . VAL A 1 73 ? -2.155 9.391 24.467 1.00 94.56 73 VAL A C 1
ATOM 553 O O . VAL A 1 73 ? -1.522 8.340 24.607 1.00 94.56 73 VAL A O 1
ATOM 556 N N . LEU A 1 74 ? -2.073 10.135 23.361 1.00 92.69 74 LEU A N 1
ATOM 557 C CA . LEU A 1 74 ? -1.084 9.855 22.316 1.00 92.69 74 LEU A CA 1
ATOM 558 C C . LEU A 1 74 ? 0.343 9.915 22.889 1.00 92.69 74 LEU A C 1
ATOM 560 O O . LEU A 1 74 ? 0.575 10.637 23.868 1.00 92.69 74 LEU A O 1
ATOM 564 N N . PRO A 1 75 ? 1.302 9.178 22.298 1.00 90.00 75 PRO A N 1
ATOM 565 C CA . PRO A 1 75 ? 2.696 9.295 22.691 1.00 90.00 75 PRO A CA 1
ATOM 566 C C . PRO A 1 75 ? 3.178 10.752 22.569 1.00 90.00 75 PRO A C 1
ATOM 568 O O . PRO A 1 75 ? 2.679 11.492 21.716 1.00 90.00 75 PRO A O 1
ATOM 571 N N . PRO A 1 76 ? 4.145 11.182 23.397 1.00 85.88 76 PRO A N 1
ATOM 572 C CA . PRO A 1 76 ? 4.713 12.517 23.289 1.00 85.88 76 PRO A CA 1
ATOM 573 C C . PRO A 1 76 ? 5.247 12.790 21.879 1.00 85.88 76 PRO A C 1
ATOM 575 O O . PRO A 1 76 ? 5.956 11.965 21.297 1.00 85.88 76 PRO A O 1
ATOM 578 N N . THR A 1 77 ? 4.921 13.963 21.344 1.00 82.00 77 THR A N 1
ATOM 579 C CA . THR A 1 77 ? 5.489 14.442 20.083 1.00 82.00 77 THR A CA 1
ATOM 580 C C . THR A 1 77 ? 6.909 14.944 20.325 1.00 82.00 77 THR A C 1
ATOM 582 O O . THR A 1 77 ? 7.149 15.627 21.326 1.00 82.00 77 THR A O 1
ATOM 585 N N . ASP A 1 78 ? 7.849 14.656 19.429 1.00 69.88 78 ASP A N 1
ATOM 586 C CA . ASP A 1 78 ? 9.172 15.277 19.474 1.00 69.88 78 ASP A CA 1
ATOM 587 C C . ASP A 1 78 ? 9.176 16.646 18.777 1.00 69.88 78 ASP A C 1
ATOM 589 O O . ASP A 1 78 ? 8.230 17.040 18.090 1.00 69.88 78 ASP A O 1
ATOM 593 N N . SER A 1 79 ? 10.235 17.430 18.998 1.00 60.25 79 SER A N 1
ATOM 594 C CA . SER A 1 79 ? 10.465 18.618 18.179 1.00 60.25 79 SER A CA 1
ATOM 595 C C . SER A 1 79 ? 10.712 18.187 16.733 1.00 60.25 79 SER A C 1
ATOM 597 O O . SER A 1 79 ? 11.335 17.157 16.502 1.00 60.25 79 SER A O 1
ATOM 599 N N . ALA A 1 80 ? 10.325 19.014 15.756 1.00 54.59 80 ALA A N 1
ATOM 600 C CA . ALA A 1 80 ? 10.521 18.745 14.322 1.00 54.59 80 ALA A CA 1
ATOM 601 C C . ALA A 1 80 ? 11.976 18.399 13.911 1.00 54.59 80 ALA A C 1
ATOM 603 O O . ALA A 1 80 ? 12.217 17.940 12.799 1.00 54.59 80 ALA A O 1
ATOM 604 N N . SER A 1 81 ? 12.944 18.637 14.801 1.00 52.34 81 SER A N 1
ATOM 605 C CA . SER A 1 81 ? 14.367 18.320 14.680 1.00 52.34 81 SER A CA 1
ATOM 606 C C . SER A 1 81 ? 14.773 16.902 15.113 1.00 52.34 81 SER A C 1
ATOM 608 O O . SER A 1 81 ? 15.943 16.558 14.961 1.00 52.34 81 SER A O 1
ATOM 610 N N . VAL A 1 82 ? 13.863 16.087 15.654 1.00 55.09 82 VAL A N 1
ATOM 611 C CA . VAL A 1 82 ? 14.116 14.678 15.994 1.00 55.09 82 VAL A CA 1
ATOM 612 C C . VAL A 1 82 ? 13.278 13.780 15.070 1.00 55.09 82 VAL A C 1
ATOM 614 O O . VAL A 1 82 ? 12.240 14.170 14.523 1.00 55.09 82 VAL A O 1
ATOM 617 N N . SER A 1 83 ? 13.828 12.608 14.755 1.00 57.91 83 SER A N 1
ATOM 618 C CA . SER A 1 83 ? 13.341 11.719 13.699 1.00 57.91 83 SER A CA 1
ATOM 619 C C . SER A 1 83 ? 12.430 10.592 14.194 1.00 57.91 83 SER A C 1
ATOM 621 O O . SER A 1 83 ? 12.089 9.735 13.389 1.00 57.91 83 SER A O 1
ATOM 623 N N . LEU A 1 84 ? 12.048 10.555 15.479 1.00 65.88 84 LEU A N 1
ATOM 624 C CA . LEU A 1 84 ? 11.495 9.340 16.108 1.00 65.88 84 LEU A CA 1
ATOM 625 C C . LEU A 1 84 ? 10.248 9.558 16.983 1.00 65.88 84 LEU A C 1
ATOM 627 O O . LEU A 1 84 ? 9.655 8.589 17.441 1.00 65.88 84 LEU A O 1
ATOM 631 N N . GLY A 1 85 ? 9.814 10.784 17.250 1.00 78.06 85 GLY A N 1
ATOM 632 C CA . GLY A 1 85 ? 8.614 11.057 18.042 1.00 78.06 85 GLY A CA 1
ATOM 633 C C . GLY A 1 85 ? 7.325 10.969 17.231 1.00 78.06 85 GLY A C 1
ATOM 634 O O . GLY A 1 85 ? 7.322 10.903 15.998 1.00 78.06 85 GLY A O 1
ATOM 635 N N . PHE A 1 86 ? 6.201 10.948 17.951 1.00 87.56 86 PHE A N 1
ATOM 636 C CA . PHE A 1 86 ? 4.878 10.953 17.333 1.00 87.56 86 PHE A CA 1
ATOM 637 C C . PHE A 1 86 ? 4.669 12.268 16.563 1.00 87.56 86 PHE A C 1
ATOM 639 O O . PHE A 1 86 ? 4.993 13.332 17.097 1.00 87.56 86 PHE A O 1
ATOM 646 N N . PRO A 1 87 ? 4.162 12.246 15.317 1.00 86.44 87 PRO A N 1
ATOM 647 C CA . PRO A 1 87 ? 4.021 13.468 14.537 1.00 86.44 87 PRO A CA 1
ATOM 648 C C . PRO A 1 87 ? 2.985 14.410 15.160 1.00 86.44 87 PRO A C 1
ATOM 650 O O . PRO A 1 87 ? 1.966 13.982 15.704 1.00 86.44 87 PRO A O 1
ATOM 653 N N . ILE A 1 88 ? 3.225 15.717 15.036 1.00 86.06 88 ILE A N 1
ATOM 654 C CA . ILE A 1 88 ? 2.219 16.730 15.360 1.00 86.06 88 ILE A CA 1
ATOM 655 C C . ILE A 1 88 ? 1.196 16.747 14.228 1.00 86.06 88 ILE A C 1
ATOM 657 O O . ILE A 1 88 ? 1.543 16.994 13.074 1.00 86.06 88 ILE A O 1
ATOM 661 N N . ILE A 1 89 ? -0.065 16.510 14.574 1.00 86.81 89 ILE A N 1
ATOM 662 C CA . ILE A 1 89 ? -1.176 16.491 13.627 1.00 86.81 89 ILE A CA 1
ATOM 663 C C . ILE A 1 89 ? -2.069 17.689 13.916 1.00 86.81 89 ILE A C 1
ATOM 665 O O . ILE A 1 89 ? -2.550 17.864 15.036 1.00 86.81 89 ILE A O 1
ATOM 669 N N . SER A 1 90 ? -2.281 18.522 12.903 1.00 88.06 90 SER A N 1
ATOM 670 C CA . SER A 1 90 ? -3.163 19.679 12.979 1.00 88.06 90 SER A CA 1
ATOM 671 C C . SER A 1 90 ? -3.967 19.828 11.693 1.00 88.06 90 SER A C 1
ATOM 673 O O . SER A 1 90 ? -3.473 19.594 10.590 1.00 88.06 90 SER A O 1
ATOM 675 N N . VAL A 1 91 ? -5.227 20.237 11.839 1.00 90.38 91 VAL A N 1
ATOM 676 C CA . VAL A 1 91 ? -6.091 20.563 10.704 1.00 90.38 91 VAL A CA 1
ATOM 677 C C . VAL A 1 91 ? -5.968 22.048 10.406 1.00 90.38 91 VAL A C 1
ATOM 679 O O . VAL A 1 91 ? -6.494 22.885 11.135 1.00 90.38 91 VAL A O 1
ATOM 682 N N . SER A 1 92 ? -5.279 22.374 9.314 1.00 91.75 92 SER A N 1
ATOM 683 C CA . SER A 1 92 ? -5.174 23.757 8.831 1.00 91.75 92 SER A CA 1
ATOM 684 C C . SER A 1 92 ? -6.454 24.226 8.133 1.00 91.75 92 SER A C 1
ATOM 686 O O . SER A 1 92 ? -6.804 25.400 8.217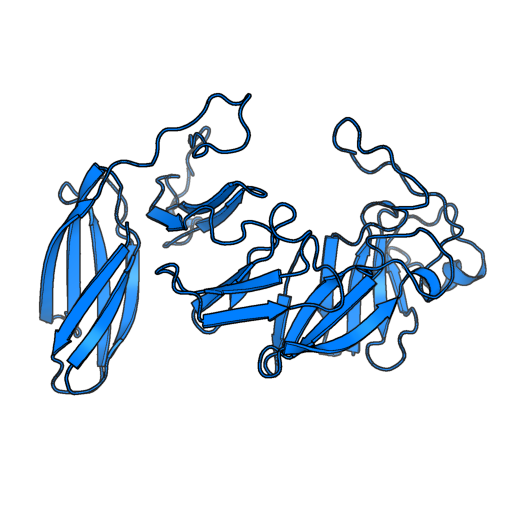 1.00 91.75 92 SER A O 1
ATOM 688 N N . TYR A 1 93 ? -7.155 23.311 7.453 1.00 89.69 93 TYR A N 1
ATOM 689 C CA . TYR A 1 93 ? -8.369 23.598 6.688 1.00 89.69 93 TYR A CA 1
ATOM 690 C C . TYR A 1 93 ? -9.365 22.439 6.822 1.00 89.69 93 TYR A C 1
ATOM 692 O O . TYR A 1 93 ? -9.134 21.384 6.231 1.00 89.69 93 TYR A O 1
ATOM 700 N N . PRO A 1 94 ? -10.460 22.597 7.587 1.00 86.62 94 PRO A N 1
ATOM 701 C CA . PRO A 1 94 ? -11.476 21.559 7.695 1.00 86.62 94 PRO A CA 1
ATOM 702 C C . PRO A 1 94 ? -12.305 21.471 6.409 1.00 86.62 94 PRO A C 1
ATOM 704 O O . PRO A 1 94 ? -12.521 22.476 5.716 1.00 86.62 94 PRO A O 1
ATOM 707 N N . ALA A 1 95 ? -12.811 20.272 6.115 1.00 84.38 95 ALA A N 1
ATOM 708 C CA . ALA A 1 95 ? -13.731 20.057 5.007 1.00 84.38 95 ALA A CA 1
ATOM 709 C C . ALA A 1 95 ? -14.988 20.928 5.174 1.00 84.38 95 ALA A C 1
ATOM 711 O O . ALA A 1 95 ? -15.651 20.900 6.205 1.00 84.38 95 ALA A O 1
ATOM 712 N N . GLN A 1 96 ? -15.322 21.713 4.147 1.00 85.31 96 GLN A N 1
ATOM 713 C CA . GLN A 1 96 ? -16.486 22.612 4.182 1.00 85.31 96 GLN A CA 1
ATOM 714 C C . GLN A 1 96 ? -17.796 21.904 3.812 1.00 85.31 96 GLN A C 1
ATOM 716 O O . GLN A 1 96 ? -18.877 22.367 4.165 1.00 85.31 96 GLN A O 1
ATOM 721 N N . GLN A 1 97 ? -17.706 20.793 3.076 1.00 86.50 97 GLN A N 1
ATOM 722 C CA . GLN A 1 97 ? -18.846 19.994 2.633 1.00 86.50 97 GLN A CA 1
ATOM 723 C C . GLN A 1 97 ? -18.657 18.558 3.115 1.00 86.50 97 GLN A C 1
ATOM 725 O O . GLN A 1 97 ? -18.087 17.737 2.402 1.00 86.50 97 GLN A O 1
ATOM 730 N N . ALA A 1 98 ? -19.132 18.263 4.327 1.00 79.19 98 ALA A N 1
ATOM 731 C CA . ALA A 1 98 ? -18.999 16.938 4.937 1.00 79.19 98 ALA A CA 1
ATOM 732 C C . ALA A 1 98 ? -19.573 15.813 4.055 1.00 79.19 98 ALA A C 1
ATOM 734 O O . ALA A 1 98 ? -19.042 14.715 4.044 1.00 79.19 98 ALA A O 1
ATOM 735 N N . SER A 1 99 ? -20.596 16.107 3.245 1.00 85.31 99 SER A N 1
ATOM 736 C CA . SER A 1 99 ? -21.202 15.155 2.304 1.00 85.31 99 SER A CA 1
ATOM 737 C C . SER A 1 99 ? -20.292 14.716 1.151 1.00 85.31 99 SER A C 1
ATOM 739 O O . SER A 1 99 ? -20.655 13.799 0.424 1.00 85.31 99 SER A O 1
ATOM 741 N N . LEU A 1 100 ? -19.171 15.406 0.918 1.00 87.25 100 LEU A N 1
ATOM 742 C CA . LEU A 1 100 ? -18.166 15.024 -0.082 1.00 87.25 100 LEU A CA 1
ATOM 743 C C . LEU A 1 100 ? -17.032 14.193 0.527 1.00 87.25 100 LEU A C 1
ATOM 745 O O . LEU A 1 100 ? -16.064 13.892 -0.168 1.00 87.25 100 LEU A O 1
ATOM 749 N N . VAL A 1 101 ? -17.115 13.889 1.822 1.00 86.69 101 VAL A N 1
ATOM 750 C CA . VAL A 1 101 ? -16.079 13.179 2.557 1.00 86.69 101 VAL A CA 1
ATOM 751 C C . VAL A 1 101 ? -16.670 11.889 3.093 1.00 86.69 101 VAL A C 1
ATOM 753 O O . VAL A 1 101 ? -17.615 11.919 3.879 1.00 86.69 101 VAL A O 1
ATOM 756 N N . ASP A 1 102 ? -16.112 10.764 2.656 1.00 87.62 102 ASP A N 1
ATOM 757 C CA . ASP A 1 102 ? -16.580 9.449 3.074 1.00 87.62 102 ASP A CA 1
ATOM 758 C C . ASP A 1 102 ? -16.400 9.247 4.586 1.00 87.62 102 ASP A C 1
ATOM 760 O O . ASP A 1 102 ? -15.468 9.768 5.216 1.00 87.62 102 ASP A O 1
ATOM 764 N N . GLU A 1 103 ? -17.308 8.474 5.179 1.00 86.31 103 GLU A N 1
ATOM 765 C CA . GLU A 1 103 ? -17.180 8.029 6.563 1.00 86.31 103 GLU A CA 1
ATOM 766 C C . GLU A 1 103 ? -16.012 7.040 6.719 1.00 86.31 103 GLU A C 1
ATOM 768 O O . GLU A 1 103 ? -15.626 6.334 5.787 1.00 86.31 103 GLU A O 1
ATOM 773 N N . GLY A 1 104 ? -15.483 6.934 7.940 1.00 88.81 104 GLY A N 1
ATOM 774 C CA . GLY A 1 104 ? -14.496 5.920 8.299 1.00 88.81 104 GLY A CA 1
ATOM 775 C C . GLY A 1 104 ? -13.112 6.488 8.587 1.00 88.81 104 GLY A C 1
ATOM 776 O O . GLY A 1 104 ? -12.972 7.582 9.136 1.00 88.81 104 GLY A O 1
ATOM 777 N N . LEU A 1 105 ? -12.092 5.679 8.296 1.00 93.19 105 LEU A N 1
ATOM 778 C CA . LEU A 1 105 ? -10.705 5.955 8.652 1.00 93.19 105 LEU A CA 1
ATOM 779 C C . LEU A 1 105 ? -9.843 6.178 7.413 1.00 93.19 105 LEU A C 1
ATOM 781 O O . LEU A 1 105 ? -9.779 5.335 6.519 1.00 93.19 105 LEU A O 1
ATOM 785 N N . TYR A 1 106 ? -9.113 7.284 7.429 1.00 93.69 106 TYR A N 1
ATOM 786 C CA . TYR A 1 106 ? -8.130 7.661 6.427 1.00 93.69 106 TYR A CA 1
ATOM 787 C C . TYR A 1 106 ? -6.754 7.236 6.915 1.00 93.69 106 TYR A C 1
ATOM 789 O O . TYR A 1 106 ? -6.202 7.826 7.846 1.00 93.69 106 TYR A O 1
ATOM 797 N N . PHE A 1 107 ? -6.225 6.182 6.307 1.00 95.50 107 PHE A N 1
ATOM 798 C CA . PHE A 1 107 ? -4.928 5.611 6.636 1.00 95.50 107 PHE A CA 1
ATOM 799 C C . PHE A 1 107 ? -3.798 6.403 5.977 1.00 95.50 107 PHE A C 1
ATOM 801 O O . PHE A 1 107 ? -3.877 6.757 4.804 1.00 95.50 107 PHE A O 1
ATOM 808 N N . SER A 1 108 ? -2.737 6.662 6.733 1.00 93.94 108 SER A N 1
ATOM 809 C CA . SER A 1 108 ? -1.552 7.372 6.262 1.00 93.94 108 SER A CA 1
ATOM 810 C C . SER A 1 108 ? -0.294 6.756 6.856 1.00 93.94 108 SER A C 1
ATOM 812 O O . SER A 1 108 ? -0.301 6.256 7.982 1.00 93.94 108 SER A O 1
ATOM 814 N N . THR A 1 109 ? 0.799 6.820 6.106 1.00 92.75 109 THR A N 1
ATOM 815 C CA . THR A 1 109 ? 2.119 6.397 6.564 1.00 92.75 109 THR A CA 1
ATOM 816 C C . THR A 1 109 ? 3.053 7.595 6.603 1.00 92.75 109 THR A C 1
ATOM 818 O O . THR A 1 109 ? 3.111 8.401 5.673 1.00 92.75 109 THR A O 1
ATOM 821 N N . TYR A 1 110 ? 3.762 7.734 7.713 1.00 89.62 110 TYR A N 1
ATOM 822 C CA . TYR A 1 110 ? 4.804 8.725 7.905 1.00 89.62 110 TYR A CA 1
ATOM 823 C C . TYR A 1 110 ? 6.122 7.980 7.859 1.00 89.62 110 TYR A C 1
ATOM 825 O O . TYR A 1 110 ? 6.401 7.191 8.759 1.00 89.62 110 TYR A O 1
ATOM 833 N N . PHE A 1 111 ? 6.879 8.253 6.798 1.00 87.19 111 PHE A N 1
ATOM 834 C CA . PHE A 1 111 ? 8.118 7.577 6.434 1.00 87.19 111 PHE A CA 1
ATOM 835 C C . PHE A 1 111 ? 9.021 7.291 7.644 1.00 87.19 111 PHE A C 1
ATOM 837 O O . PHE A 1 111 ? 9.495 8.230 8.289 1.00 87.19 111 PHE A O 1
ATOM 844 N N . ASP A 1 112 ? 9.218 6.004 7.938 1.00 86.06 112 ASP A N 1
ATOM 845 C CA . ASP A 1 112 ? 10.003 5.446 9.049 1.00 86.06 112 ASP A CA 1
ATOM 846 C C . ASP A 1 112 ? 9.670 6.032 10.434 1.00 86.06 112 ASP A C 1
ATOM 848 O O . ASP A 1 112 ? 10.500 6.054 11.344 1.00 86.06 112 ASP A O 1
ATOM 852 N N . ARG A 1 113 ? 8.437 6.517 10.608 1.00 86.25 113 ARG A N 1
ATOM 853 C CA . ARG A 1 113 ? 7.925 7.052 11.872 1.00 86.25 113 ARG A CA 1
ATOM 854 C C . ARG A 1 113 ? 6.728 6.265 12.380 1.00 86.25 11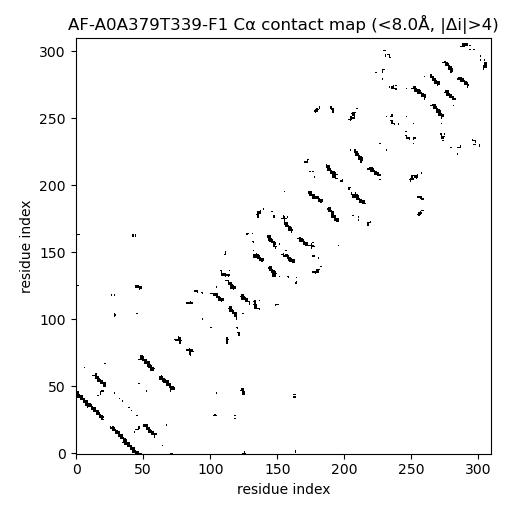3 ARG A C 1
ATOM 856 O O . ARG A 1 113 ? 6.829 5.651 13.434 1.00 86.25 113 ARG A O 1
ATOM 863 N N . TYR A 1 114 ? 5.584 6.353 11.698 1.00 91.25 114 TYR A N 1
ATOM 864 C CA . TYR A 1 114 ? 4.316 5.765 12.150 1.00 91.25 114 TYR A CA 1
ATOM 865 C C . TYR A 1 114 ? 3.372 5.493 10.980 1.00 91.25 114 TYR A C 1
ATOM 867 O O . TYR A 1 114 ? 3.223 6.333 10.094 1.00 91.25 114 TYR A O 1
ATOM 875 N N . ASN A 1 115 ? 2.625 4.389 11.049 1.00 95.00 115 ASN A N 1
ATOM 876 C CA . ASN A 1 115 ? 1.352 4.280 10.334 1.00 95.00 115 ASN A CA 1
ATOM 877 C C . ASN A 1 115 ? 0.234 4.776 11.254 1.00 95.00 115 ASN A C 1
ATOM 879 O O . ASN A 1 115 ? 0.139 4.348 12.408 1.00 95.00 115 ASN A O 1
ATOM 883 N N . LEU A 1 116 ? -0.592 5.683 10.740 1.00 95.69 116 LEU A N 1
ATOM 884 C CA . LEU A 1 116 ? -1.672 6.363 11.450 1.00 95.69 116 LEU A CA 1
ATOM 885 C C . LEU A 1 116 ? -2.986 6.207 10.688 1.00 95.69 116 LEU A C 1
ATOM 887 O O . LEU A 1 116 ? -2.996 5.977 9.479 1.00 95.69 116 LEU A O 1
ATOM 891 N N . ALA A 1 117 ? -4.101 6.392 11.386 1.00 96.31 117 ALA A N 1
ATOM 892 C CA . ALA A 1 117 ? -5.373 6.660 10.737 1.00 96.31 117 ALA A CA 1
ATOM 893 C C . ALA A 1 117 ? -6.140 7.763 11.458 1.00 96.31 117 ALA A C 1
ATOM 895 O O . ALA A 1 117 ? -6.103 7.865 12.691 1.00 96.31 117 ALA A O 1
ATOM 896 N N . PHE A 1 118 ? -6.860 8.556 10.674 1.00 94.38 118 PHE A N 1
ATOM 897 C CA . PHE A 1 118 ? -7.635 9.699 11.139 1.00 94.38 118 PHE A CA 1
ATOM 898 C C . PHE A 1 118 ? -9.092 9.564 10.714 1.00 94.38 118 PHE A C 1
ATOM 900 O O . PHE A 1 118 ? -9.380 8.907 9.716 1.00 94.38 118 PHE A O 1
ATOM 907 N N . ASP A 1 119 ? -10.005 10.202 11.438 1.00 92.38 119 ASP A N 1
ATOM 908 C CA . ASP A 1 119 ? -11.319 10.513 10.870 1.00 92.38 119 ASP A CA 1
ATOM 909 C C . ASP A 1 119 ? -11.239 11.751 9.960 1.00 92.38 119 ASP A C 1
ATOM 911 O O . ASP A 1 119 ? -10.196 12.403 9.843 1.00 92.38 119 ASP A O 1
ATOM 915 N N . HIS A 1 120 ? -12.349 12.101 9.309 1.00 88.25 120 HIS A N 1
ATOM 916 C CA . HIS A 1 120 ? -12.386 13.237 8.387 1.00 88.25 120 HIS A CA 1
ATOM 917 C C . HIS A 1 120 ? -12.168 14.617 9.042 1.00 88.25 120 HIS A C 1
ATOM 919 O O . HIS A 1 120 ? -11.939 15.602 8.340 1.00 88.25 120 HIS A O 1
ATOM 925 N N . ASN A 1 121 ? -12.198 14.691 10.377 1.00 89.31 121 ASN A N 1
ATOM 926 C CA . ASN A 1 121 ? -11.922 15.894 11.158 1.00 89.31 121 ASN A CA 1
ATOM 927 C C . ASN A 1 121 ? -10.448 15.949 11.585 1.00 89.31 121 ASN A C 1
ATOM 929 O O . ASN A 1 121 ? -10.067 16.815 12.370 1.00 89.31 121 ASN A O 1
ATOM 933 N N . GLY A 1 122 ? -9.611 15.031 11.084 1.00 91.25 122 GLY A N 1
ATOM 934 C CA . GLY A 1 122 ? -8.183 14.962 11.380 1.00 91.25 122 GLY A CA 1
ATOM 935 C C . GLY A 1 122 ? -7.867 14.487 12.796 1.00 91.25 122 GLY A C 1
ATOM 936 O O . GLY A 1 122 ? -6.733 14.649 13.250 1.00 91.25 122 GLY A O 1
ATOM 937 N N . ILE A 1 123 ? -8.832 13.900 13.510 1.00 94.06 123 ILE A N 1
ATOM 938 C CA . ILE A 1 123 ? -8.584 13.306 14.825 1.00 94.06 123 ILE A CA 1
ATOM 939 C C . ILE A 1 123 ? -7.928 11.947 14.617 1.00 94.06 123 ILE A C 1
ATOM 941 O O . ILE A 1 123 ? -8.442 11.118 13.871 1.00 94.06 123 ILE A O 1
ATOM 945 N N . VAL A 1 124 ? -6.801 11.688 15.285 1.00 95.75 124 VAL A N 1
ATOM 946 C CA . VAL A 1 124 ? -6.158 10.364 15.267 1.00 95.75 124 VAL A CA 1
ATOM 947 C C . VAL A 1 124 ? -7.114 9.347 15.892 1.00 95.75 124 VAL A C 1
ATOM 949 O O . VAL A 1 124 ? -7.563 9.525 17.025 1.00 95.75 124 VAL A O 1
ATOM 952 N N . ARG A 1 125 ? -7.400 8.260 15.174 1.00 97.19 125 ARG A N 1
ATOM 953 C CA . ARG A 1 125 ? -8.275 7.154 15.613 1.00 97.19 125 ARG A CA 1
ATOM 954 C C . ARG A 1 125 ? -7.547 5.816 15.694 1.00 97.19 125 ARG A C 1
ATOM 956 O O . ARG A 1 125 ? -8.065 4.857 16.269 1.00 97.19 125 ARG A O 1
ATOM 963 N N . TRP A 1 126 ? -6.341 5.749 15.139 1.00 97.06 126 TRP A N 1
ATOM 964 C CA . TRP A 1 126 ? -5.494 4.568 15.165 1.00 97.06 126 TRP A CA 1
ATOM 965 C C . TRP A 1 126 ? -4.028 4.937 14.919 1.00 97.06 126 TRP A C 1
ATOM 967 O O . TRP A 1 126 ? -3.730 5.892 14.203 1.00 97.06 126 TRP A O 1
ATOM 977 N N . TYR A 1 127 ? -3.129 4.156 15.508 1.00 96.12 127 TYR A N 1
ATOM 978 C CA . TYR A 1 127 ? -1.720 4.092 15.145 1.00 96.12 127 TYR A CA 1
ATOM 979 C C . TYR A 1 127 ? -1.163 2.721 15.525 1.00 96.12 127 TYR A C 1
ATOM 981 O O . TYR A 1 127 ? -1.715 2.048 16.402 1.00 96.12 127 TYR A O 1
ATOM 989 N N . VAL A 1 128 ? -0.056 2.336 14.898 1.00 94.56 128 VAL A N 1
ATOM 990 C CA . VAL A 1 128 ? 0.715 1.135 15.248 1.00 94.56 128 VAL A CA 1
ATOM 991 C C . VAL A 1 128 ? 2.086 1.518 15.810 1.00 94.56 128 VAL A C 1
ATOM 993 O O . VAL A 1 128 ? 2.549 2.635 15.580 1.00 94.56 128 VAL A O 1
ATOM 996 N N . SER A 1 129 ? 2.716 0.638 16.596 1.00 88.62 129 SER A N 1
ATOM 997 C CA . SER A 1 129 ? 4.047 0.909 17.157 1.00 88.62 129 SER A CA 1
ATOM 998 C C . SER A 1 129 ? 5.100 1.079 16.060 1.00 88.62 129 SER A C 1
ATOM 1000 O O . SER A 1 129 ? 4.946 0.574 14.950 1.00 88.62 129 SER A O 1
ATOM 1002 N N . GLN A 1 130 ? 6.196 1.761 16.395 1.00 86.81 130 GLN A N 1
ATOM 1003 C CA . GLN A 1 130 ? 7.320 1.980 15.476 1.00 86.81 130 GLN A CA 1
ATOM 1004 C C . GLN A 1 130 ? 8.105 0.702 15.158 1.00 86.81 130 GLN A C 1
ATOM 1006 O O . GLN A 1 130 ? 8.910 0.695 14.235 1.00 86.81 130 GLN A O 1
ATOM 1011 N N . ASP A 1 131 ? 7.864 -0.381 15.905 1.00 88.25 131 ASP A N 1
ATOM 1012 C CA . ASP A 1 131 ? 8.421 -1.700 15.593 1.00 88.25 131 ASP A CA 1
ATOM 1013 C C . ASP A 1 131 ? 7.797 -2.298 14.322 1.00 88.25 131 ASP A C 1
ATOM 1015 O O . ASP A 1 131 ? 8.333 -3.248 13.751 1.00 88.25 131 ASP A O 1
ATOM 1019 N N . ILE A 1 132 ? 6.646 -1.768 13.893 1.00 93.44 132 ILE A N 1
ATOM 1020 C CA . ILE A 1 132 ? 6.000 -2.136 12.638 1.00 93.44 132 ILE A CA 1
ATOM 1021 C C . ILE A 1 132 ? 6.490 -1.196 11.528 1.00 93.44 132 ILE A C 1
ATOM 1023 O O . ILE A 1 132 ? 6.473 0.025 11.714 1.00 93.44 132 ILE A O 1
ATOM 1027 N N . PRO A 1 133 ? 6.889 -1.735 10.359 1.00 93.94 133 PRO A N 1
ATOM 1028 C CA . PRO A 1 133 ? 7.397 -0.923 9.262 1.00 93.94 133 PRO A CA 1
ATOM 1029 C C . PRO A 1 133 ? 6.421 0.178 8.829 1.00 93.94 133 PRO A C 1
ATOM 1031 O O . PRO A 1 133 ? 5.216 -0.051 8.715 1.00 93.94 133 PRO A O 1
ATOM 1034 N N . SER A 1 134 ? 6.945 1.382 8.586 1.00 92.75 134 SER A N 1
ATOM 1035 C CA . SER A 1 134 ? 6.171 2.564 8.176 1.00 92.75 134 SER A CA 1
ATOM 1036 C C . SER A 1 134 ? 6.724 3.183 6.895 1.00 92.75 134 SER A C 1
ATOM 1038 O O . SER A 1 134 ? 7.256 4.288 6.854 1.00 92.75 134 SER A O 1
ATOM 1040 N N . TYR A 1 135 ? 6.590 2.422 5.822 1.00 92.06 135 TYR A N 1
ATOM 1041 C CA . TYR A 1 135 ? 6.838 2.810 4.444 1.00 92.06 135 TYR A CA 1
ATOM 1042 C C . TYR A 1 135 ? 6.038 1.858 3.544 1.00 92.06 135 TYR A C 1
ATOM 1044 O O . TYR A 1 135 ? 5.625 0.784 3.984 1.00 92.06 135 TYR A O 1
ATOM 1052 N N . ASN A 1 136 ? 5.770 2.257 2.300 1.00 91.88 136 ASN A N 1
ATOM 1053 C CA . ASN A 1 136 ? 5.040 1.451 1.307 1.00 91.88 136 ASN A CA 1
ATOM 1054 C C . ASN A 1 136 ? 3.796 0.752 1.873 1.00 91.88 136 ASN A C 1
ATOM 1056 O O . ASN A 1 136 ? 3.595 -0.447 1.718 1.00 91.88 136 ASN A O 1
ATOM 1060 N N . PHE A 1 137 ? 2.987 1.513 2.600 1.00 95.62 137 PHE A N 1
ATOM 1061 C CA . PHE A 1 137 ? 1.885 0.986 3.386 1.00 95.62 137 PHE A CA 1
ATOM 1062 C C . PHE A 1 137 ? 0.625 0.826 2.533 1.00 95.62 137 PHE A C 1
ATOM 1064 O O . PHE A 1 137 ? 0.120 1.803 1.976 1.00 95.62 137 PHE A O 1
ATOM 1071 N N . VAL A 1 138 ? 0.088 -0.392 2.463 1.00 96.56 138 VAL A N 1
ATOM 1072 C CA . VAL A 1 138 ? -1.127 -0.706 1.700 1.00 96.56 138 VAL A CA 1
ATOM 1073 C C . VAL A 1 138 ? -2.040 -1.643 2.480 1.00 96.56 138 VAL A C 1
ATOM 1075 O O . VAL A 1 138 ? -1.581 -2.551 3.168 1.00 96.56 138 VAL A O 1
ATOM 1078 N N . ARG A 1 139 ? -3.355 -1.436 2.369 1.00 95.50 139 ARG A N 1
ATOM 1079 C CA . ARG A 1 139 ? -4.370 -2.325 2.945 1.00 95.50 139 ARG A CA 1
ATOM 1080 C C . ARG A 1 139 ? -4.796 -3.377 1.923 1.00 95.50 139 ARG A C 1
ATOM 1082 O O . ARG A 1 139 ? -5.105 -3.042 0.784 1.00 95.50 139 ARG A O 1
ATOM 1089 N N . MET A 1 140 ? -4.861 -4.632 2.346 1.00 95.94 140 MET A N 1
ATOM 1090 C CA . MET A 1 140 ? -5.313 -5.768 1.545 1.00 95.94 140 MET A CA 1
ATOM 1091 C C . MET A 1 140 ? -6.822 -6.008 1.686 1.00 95.94 140 MET A C 1
ATOM 1093 O O . MET A 1 140 ? -7.460 -5.561 2.643 1.00 95.94 140 MET A O 1
ATOM 1097 N N . GLY A 1 141 ? -7.401 -6.764 0.747 1.00 92.12 141 GLY A N 1
ATOM 1098 C CA . GLY A 1 141 ? -8.836 -7.087 0.736 1.00 92.12 141 GLY A CA 1
ATOM 1099 C C . GLY A 1 141 ? -9.317 -7.881 1.959 1.00 92.12 141 GLY A C 1
ATOM 1100 O O . GLY A 1 141 ? -10.464 -7.734 2.368 1.00 92.12 141 GLY A O 1
ATOM 1101 N N . ASN A 1 142 ? -8.433 -8.655 2.597 1.00 91.94 142 ASN A N 1
ATOM 1102 C CA . ASN A 1 142 ? -8.710 -9.367 3.852 1.00 91.94 142 ASN A CA 1
ATOM 1103 C C . ASN A 1 142 ? -8.653 -8.460 5.103 1.00 91.94 142 ASN A C 1
ATOM 1105 O O . ASN A 1 142 ? -8.837 -8.935 6.220 1.00 91.94 142 ASN A O 1
ATOM 1109 N N . GLY A 1 143 ? -8.387 -7.161 4.935 1.00 92.56 143 GLY A N 1
ATOM 1110 C CA . GLY A 1 143 ? -8.306 -6.185 6.020 1.00 92.56 143 GLY A CA 1
ATOM 1111 C C . GLY A 1 143 ? -6.952 -6.107 6.727 1.00 92.56 143 GLY A C 1
ATOM 1112 O O . GLY A 1 143 ? -6.807 -5.255 7.607 1.00 92.56 143 GLY A O 1
ATOM 1113 N N . HIS A 1 144 ? -5.977 -6.933 6.343 1.00 96.62 144 HIS A N 1
ATOM 1114 C CA . HIS A 1 144 ? -4.586 -6.793 6.770 1.00 96.62 144 HIS A CA 1
ATOM 1115 C C . HIS A 1 144 ? -3.899 -5.649 6.012 1.00 96.62 144 HIS A C 1
ATOM 1117 O O . HIS A 1 144 ? -4.440 -5.079 5.063 1.00 96.62 144 HIS A O 1
ATOM 1123 N N . PHE A 1 145 ? -2.683 -5.332 6.423 1.00 97.88 145 PHE A N 1
ATOM 1124 C CA . PHE A 1 145 ? -1.807 -4.354 5.811 1.00 97.88 145 PHE A CA 1
ATOM 1125 C C . PHE A 1 145 ? -0.487 -5.004 5.425 1.00 97.88 145 PHE A C 1
ATOM 1127 O O . PHE A 1 145 ? 0.006 -5.851 6.167 1.00 97.88 145 PHE A O 1
ATOM 1134 N N . LEU A 1 146 ? 0.088 -4.565 4.308 1.00 97.94 146 LEU A N 1
ATOM 1135 C CA . LEU A 1 146 ? 1.488 -4.787 3.964 1.00 97.94 146 LEU A CA 1
ATOM 1136 C C . LEU A 1 146 ? 2.258 -3.481 4.154 1.00 97.94 146 LEU A C 1
ATOM 1138 O O . LEU A 1 146 ? 1.747 -2.407 3.826 1.00 97.94 146 LEU A O 1
ATOM 1142 N N . ALA A 1 147 ? 3.475 -3.572 4.681 1.00 97.31 147 ALA A N 1
ATOM 1143 C CA . ALA A 1 147 ? 4.389 -2.439 4.778 1.00 97.31 147 ALA A CA 1
ATOM 1144 C C . ALA A 1 147 ? 5.848 -2.896 4.742 1.00 9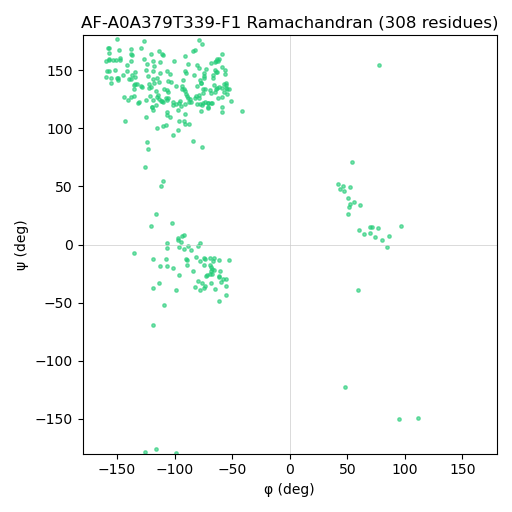7.31 147 ALA A C 1
ATOM 1146 O O . ALA A 1 147 ? 6.178 -3.972 5.247 1.00 97.31 147 ALA A O 1
ATOM 1147 N N . THR A 1 148 ? 6.722 -2.041 4.219 1.00 95.88 148 THR A N 1
ATOM 1148 C CA . THR A 1 148 ? 8.181 -2.137 4.385 1.00 95.88 148 THR A CA 1
ATOM 1149 C C . THR A 1 148 ? 8.682 -0.910 5.149 1.00 95.88 148 THR A C 1
ATOM 1151 O O . THR A 1 148 ? 7.889 -0.125 5.671 1.00 95.88 148 THR A O 1
ATOM 1154 N N . SER A 1 149 ? 9.994 -0.764 5.323 1.00 92.00 149 SER A N 1
ATOM 1155 C CA . SER A 1 149 ? 10.625 0.394 5.968 1.00 92.00 149 SER A CA 1
ATOM 1156 C C . SER A 1 149 ? 12.055 0.515 5.469 1.00 92.00 149 SER A C 1
ATOM 1158 O O . SER A 1 149 ? 12.737 -0.500 5.345 1.00 92.00 149 SER A O 1
ATOM 1160 N N . GLN A 1 150 ? 12.526 1.735 5.203 1.00 88.00 150 GLN A N 1
ATOM 1161 C CA . GLN A 1 150 ? 13.941 1.926 4.865 1.00 88.00 150 GLN A CA 1
ATOM 1162 C C . GLN A 1 150 ? 14.819 1.767 6.113 1.00 88.00 150 GLN A C 1
ATOM 1164 O O . GLN A 1 150 ? 15.903 1.192 6.041 1.00 88.00 150 GLN A O 1
ATOM 1169 N N . GLY A 1 151 ? 14.334 2.208 7.273 1.00 85.06 151 GLY A N 1
ATOM 1170 C CA . GLY A 1 151 ? 14.998 2.047 8.566 1.00 85.06 151 GLY A CA 1
ATOM 1171 C C . GLY A 1 151 ? 15.069 0.601 9.068 1.00 85.06 151 GLY A C 1
ATOM 1172 O O . GLY A 1 151 ? 15.948 0.284 9.870 1.00 85.06 151 GLY A O 1
ATOM 1173 N N . ILE A 1 152 ? 14.188 -0.290 8.597 1.00 83.69 152 ILE A N 1
ATOM 1174 C CA . ILE A 1 152 ? 14.186 -1.717 8.952 1.00 83.69 152 ILE A CA 1
ATOM 1175 C C . ILE A 1 152 ? 14.680 -2.540 7.763 1.00 83.69 152 ILE A C 1
ATOM 1177 O O . ILE A 1 152 ? 13.934 -2.824 6.830 1.00 83.69 152 ILE A O 1
ATOM 1181 N N . ASN A 1 153 ? 15.938 -2.978 7.843 1.00 87.00 153 ASN A N 1
ATOM 1182 C CA . ASN A 1 153 ? 16.582 -3.823 6.835 1.00 87.00 153 ASN A CA 1
ATOM 1183 C C . ASN A 1 153 ? 16.475 -3.263 5.400 1.00 87.00 153 ASN A C 1
ATOM 1185 O O . ASN A 1 153 ? 16.310 -4.044 4.473 1.00 87.00 153 ASN A O 1
ATOM 1189 N N . HIS A 1 154 ? 16.510 -1.935 5.219 1.00 89.50 154 HIS A N 1
ATOM 1190 C CA . HIS A 1 154 ? 16.504 -1.283 3.900 1.00 89.50 154 HIS A CA 1
ATOM 1191 C C . HIS A 1 154 ? 15.448 -1.852 2.941 1.00 89.50 154 HIS A C 1
ATOM 1193 O O . HIS A 1 154 ? 15.742 -2.239 1.822 1.00 89.50 154 HIS A O 1
ATOM 1199 N N . CYS A 1 155 ? 14.198 -1.950 3.400 1.00 92.69 155 CYS A N 1
ATOM 1200 C CA . CYS A 1 155 ? 13.076 -2.477 2.622 1.00 92.69 155 CYS A CA 1
ATOM 1201 C C . CYS A 1 155 ? 13.146 -3.963 2.221 1.00 92.69 155 CYS A C 1
ATOM 1203 O O . CYS A 1 155 ? 12.278 -4.409 1.470 1.00 92.69 155 CYS A O 1
ATOM 1205 N N . LEU A 1 156 ? 14.094 -4.751 2.738 1.00 94.25 156 LEU A N 1
ATOM 1206 C CA . LEU A 1 156 ? 14.168 -6.202 2.495 1.00 94.25 156 LEU A CA 1
ATOM 1207 C C . LEU A 1 156 ? 13.174 -7.016 3.315 1.00 94.25 156 LEU A C 1
ATOM 1209 O O . LEU A 1 156 ? 12.958 -8.192 3.036 1.00 94.25 156 LEU A O 1
ATOM 1213 N N . ASN A 1 157 ? 12.573 -6.415 4.338 1.00 95.25 157 ASN A N 1
ATOM 1214 C CA . ASN A 1 157 ? 11.532 -7.073 5.108 1.00 95.25 157 ASN A CA 1
ATOM 1215 C C . ASN A 1 157 ? 10.190 -6.401 4.832 1.00 95.25 157 ASN A C 1
ATOM 1217 O O . ASN A 1 157 ? 10.017 -5.211 5.109 1.00 95.25 157 ASN A O 1
ATOM 1221 N N . MET A 1 158 ? 9.219 -7.183 4.366 1.00 97.19 158 MET A N 1
ATOM 1222 C CA . MET A 1 158 ? 7.823 -6.761 4.266 1.00 97.19 158 MET A CA 1
ATOM 1223 C C . MET A 1 158 ? 7.001 -7.456 5.345 1.00 97.19 158 MET A C 1
ATOM 1225 O O . MET A 1 158 ? 7.121 -8.659 5.556 1.00 97.19 158 MET A O 1
ATOM 1229 N N . TYR A 1 159 ? 6.175 -6.700 6.055 1.00 97.69 159 TYR A N 1
ATOM 1230 C CA . TYR A 1 159 ? 5.369 -7.205 7.160 1.00 97.69 159 TYR A CA 1
ATOM 1231 C C . TYR A 1 159 ? 3.909 -7.233 6.742 1.00 97.69 159 TYR A C 1
ATOM 1233 O O . TYR A 1 159 ? 3.399 -6.236 6.239 1.00 97.69 159 TYR A O 1
ATOM 1241 N N . GLU A 1 160 ? 3.236 -8.343 7.026 1.00 98.12 160 GLU A N 1
ATOM 1242 C CA . GLU A 1 160 ? 1.782 -8.438 7.016 1.00 98.12 160 GLU A CA 1
ATOM 1243 C C . GLU A 1 160 ? 1.242 -8.369 8.441 1.00 98.12 160 GLU A C 1
ATOM 1245 O O . GLU A 1 160 ? 1.602 -9.192 9.291 1.00 98.12 160 GLU A O 1
ATOM 1250 N N . PHE A 1 161 ? 0.361 -7.409 8.710 1.00 98.06 161 PHE A N 1
ATOM 1251 C CA . PHE A 1 161 ? -0.230 -7.216 10.033 1.00 98.06 161 PHE A CA 1
ATOM 1252 C C . PHE A 1 161 ? -1.667 -6.694 9.964 1.00 98.06 161 PHE A C 1
ATOM 1254 O O . PHE A 1 161 ? -2.088 -6.151 8.951 1.00 98.06 161 PHE A O 1
ATOM 1261 N N . ASP A 1 162 ? -2.445 -6.849 11.034 1.00 96.69 162 ASP A N 1
ATOM 1262 C CA . ASP A 1 162 ? -3.832 -6.364 11.090 1.00 96.69 162 ASP A CA 1
ATOM 1263 C C . ASP A 1 162 ? -3.986 -5.017 11.821 1.00 96.69 162 ASP A C 1
ATOM 1265 O O . ASP A 1 162 ? -3.035 -4.420 12.329 1.00 96.69 162 ASP A O 1
ATOM 1269 N N . ILE A 1 163 ? -5.230 -4.539 11.919 1.00 95.50 163 ILE A N 1
ATOM 1270 C CA . ILE A 1 163 ? -5.594 -3.301 12.628 1.00 95.50 163 ILE A CA 1
ATOM 1271 C C . ILE A 1 163 ? -5.271 -3.331 14.133 1.00 95.50 163 ILE A C 1
ATOM 1273 O O . ILE A 1 163 ? -5.290 -2.299 14.804 1.00 95.50 163 ILE A O 1
ATOM 1277 N N . MET A 1 164 ? -4.969 -4.499 14.694 1.00 96.00 164 MET A N 1
ATOM 1278 C CA . MET A 1 164 ? -4.543 -4.653 16.083 1.00 96.00 164 MET A CA 1
ATOM 1279 C C . MET A 1 164 ? -3.019 -4.596 16.226 1.00 96.00 164 MET A C 1
ATOM 1281 O O . MET A 1 164 ? -2.521 -4.627 17.350 1.00 96.00 164 MET A O 1
ATOM 1285 N N . GLY A 1 165 ? -2.282 -4.493 15.115 1.00 95.81 165 GLY A N 1
ATOM 1286 C CA . GLY A 1 165 ? -0.823 -4.558 15.083 1.00 95.81 165 GLY A CA 1
ATOM 1287 C C . GLY A 1 165 ? -0.287 -5.982 15.228 1.00 95.81 165 GLY A C 1
ATOM 1288 O O . GLY A 1 165 ? 0.897 -6.162 15.511 1.00 95.81 165 GLY A O 1
ATOM 1289 N N . ARG A 1 166 ? -1.131 -7.011 15.070 1.00 96.19 166 ARG A N 1
ATOM 1290 C CA . ARG A 1 166 ? -0.675 -8.402 15.104 1.00 96.19 166 ARG A CA 1
ATOM 1291 C C . ARG A 1 166 ? 0.017 -8.724 13.788 1.00 96.19 166 ARG A C 1
ATOM 1293 O O . ARG A 1 166 ? -0.619 -8.669 12.744 1.00 96.19 166 ARG A O 1
ATOM 1300 N N . VAL A 1 167 ? 1.288 -9.107 13.856 1.00 97.69 167 VAL A N 1
ATOM 1301 C CA . VAL A 1 167 ? 2.052 -9.579 12.694 1.00 97.69 167 VAL A CA 1
ATOM 1302 C C . VAL A 1 167 ? 1.680 -11.031 12.393 1.00 97.69 167 VAL A C 1
ATOM 1304 O O . VAL A 1 167 ? 1.752 -11.889 13.276 1.00 97.69 167 VAL A O 1
ATOM 1307 N N . TYR A 1 168 ? 1.283 -11.299 11.151 1.00 97.19 168 TYR A N 1
ATOM 1308 C CA . TYR A 1 168 ? 0.950 -12.637 10.653 1.00 97.19 168 TYR A CA 1
ATOM 1309 C C . TYR A 1 168 ? 2.112 -13.254 9.891 1.00 97.19 168 TYR A C 1
ATOM 1311 O O . TYR A 1 168 ? 2.354 -14.454 10.003 1.00 97.19 168 TYR A O 1
ATOM 1319 N N . THR A 1 169 ? 2.823 -12.454 9.101 1.00 97.50 169 THR A N 1
ATOM 1320 C CA . THR A 1 169 ? 3.925 -12.922 8.259 1.00 97.50 169 THR A CA 1
ATOM 1321 C C . THR A 1 169 ? 4.960 -11.816 8.106 1.00 97.50 169 THR A C 1
ATOM 1323 O O . THR A 1 169 ? 4.621 -10.637 8.031 1.00 97.50 169 THR A O 1
ATOM 1326 N N . VAL A 1 170 ? 6.232 -12.211 8.085 1.00 97.31 170 VAL A N 1
ATOM 1327 C CA . VAL A 1 170 ? 7.348 -11.355 7.681 1.00 97.31 170 VAL A CA 1
ATOM 1328 C C . VAL A 1 170 ? 7.979 -12.014 6.465 1.00 97.31 170 VAL A C 1
ATOM 1330 O O . VAL A 1 170 ? 8.486 -13.131 6.559 1.00 97.31 170 VAL A O 1
ATOM 1333 N N . TYR A 1 171 ? 7.905 -11.335 5.330 1.00 96.94 171 TYR A N 1
ATOM 1334 C CA . TYR A 1 171 ? 8.505 -11.756 4.076 1.00 96.94 171 TYR A CA 1
ATOM 1335 C C . TYR A 1 171 ? 9.943 -11.248 4.039 1.00 96.94 171 TYR A C 1
ATOM 1337 O O . TYR A 1 171 ? 10.173 -10.045 4.180 1.00 96.94 171 TYR A O 1
ATOM 1345 N N . LEU A 1 172 ? 10.892 -12.169 3.881 1.00 95.00 172 LEU A N 1
ATOM 1346 C CA . LEU A 1 172 ? 12.296 -11.851 3.633 1.00 95.00 172 LEU A CA 1
ATOM 1347 C C . LEU A 1 172 ? 12.471 -11.802 2.120 1.00 95.00 172 LEU A C 1
ATOM 1349 O O . LEU A 1 172 ? 12.425 -12.840 1.465 1.00 95.00 172 LEU A O 1
ATOM 1353 N N . LEU A 1 173 ? 12.555 -10.595 1.581 1.00 94.94 173 LEU A N 1
ATOM 1354 C CA . LEU A 1 173 ? 12.547 -10.350 0.148 1.00 94.94 173 LEU A CA 1
ATOM 1355 C C . LEU A 1 173 ? 13.948 -10.541 -0.439 1.00 94.94 173 LEU A C 1
ATOM 1357 O O . LEU A 1 173 ? 14.946 -10.203 0.198 1.00 94.94 173 LEU A O 1
ATOM 1361 N N . ASP A 1 174 ? 14.009 -11.033 -1.675 1.00 92.50 174 ASP A N 1
ATOM 1362 C CA . ASP A 1 174 ? 15.259 -11.099 -2.440 1.00 92.50 174 ASP A CA 1
ATOM 1363 C C . ASP A 1 174 ? 15.674 -9.702 -2.945 1.00 92.50 174 ASP A C 1
ATOM 1365 O O . ASP A 1 174 ? 16.855 -9.341 -2.918 1.00 92.50 174 ASP A O 1
ATOM 1369 N N . ASN A 1 175 ? 14.683 -8.896 -3.341 1.00 94.56 175 ASN A N 1
ATOM 1370 C CA . ASN A 1 175 ? 14.835 -7.525 -3.825 1.00 94.56 175 ASN A CA 1
ATOM 1371 C C . ASN A 1 175 ? 14.164 -6.525 -2.868 1.00 94.56 175 ASN A C 1
ATOM 1373 O O . ASN A 1 175 ? 13.110 -6.801 -2.294 1.00 94.56 175 ASN A O 1
ATOM 1377 N N . GLU A 1 176 ? 14.768 -5.351 -2.698 1.00 94.69 176 GLU A N 1
ATOM 1378 C CA . GLU A 1 176 ? 14.289 -4.293 -1.801 1.00 94.69 176 GLU A CA 1
ATOM 1379 C C . GLU A 1 176 ? 13.016 -3.668 -2.368 1.00 94.69 176 GLU A C 1
ATOM 1381 O O . GLU A 1 176 ? 13.037 -3.159 -3.482 1.00 94.69 176 GLU A O 1
ATOM 1386 N N . PHE A 1 177 ? 11.905 -3.684 -1.628 1.00 95.38 177 PHE A N 1
ATOM 1387 C CA . PHE A 1 177 ? 10.632 -3.116 -2.098 1.00 95.38 177 PHE A CA 1
ATOM 1388 C C . PHE A 1 177 ? 10.507 -1.650 -1.689 1.00 95.38 177 PHE A C 1
ATOM 1390 O O . PHE A 1 177 ? 10.328 -1.349 -0.503 1.00 95.38 177 PHE A O 1
ATOM 1397 N N . HIS A 1 178 ? 10.537 -0.730 -2.652 1.00 91.50 178 HIS A N 1
ATOM 1398 C CA . HIS A 1 178 ? 10.519 0.716 -2.414 1.00 91.50 178 HIS A CA 1
ATOM 1399 C C . HIS A 1 178 ? 9.294 1.413 -3.042 1.00 91.50 178 HIS A C 1
ATOM 1401 O O . HIS A 1 178 ? 8.627 0.905 -3.936 1.00 91.50 178 HIS A O 1
ATOM 1407 N N . HIS A 1 179 ? 8.969 2.590 -2.504 1.00 92.06 179 HIS A N 1
ATOM 1408 C CA . HIS A 1 179 ? 7.879 3.514 -2.863 1.00 92.06 179 HIS A CA 1
ATOM 1409 C C . HIS A 1 179 ? 6.415 3.035 -2.804 1.00 92.06 179 HIS A C 1
ATOM 1411 O O . HIS A 1 179 ? 5.552 3.824 -2.403 1.00 92.06 179 HIS A O 1
ATOM 1417 N N . SER A 1 180 ? 6.094 1.804 -3.200 1.00 93.94 180 SER A N 1
ATOM 1418 C CA . SER A 1 180 ? 4.716 1.302 -3.241 1.00 93.94 180 SER A CA 1
ATOM 1419 C C . SER A 1 180 ? 4.635 -0.223 -3.245 1.00 93.94 180 SER A C 1
ATOM 1421 O O . SER A 1 180 ? 5.571 -0.918 -3.619 1.00 93.94 180 SER A O 1
ATOM 1423 N N . ILE A 1 181 ? 3.480 -0.737 -2.820 1.00 96.44 181 ILE A N 1
ATOM 1424 C CA . ILE A 1 181 ? 3.100 -2.147 -2.922 1.00 96.44 181 ILE A CA 1
ATOM 1425 C C . ILE A 1 181 ? 1.656 -2.174 -3.409 1.00 96.44 181 ILE A C 1
ATOM 1427 O O . ILE A 1 181 ? 0.808 -1.448 -2.882 1.00 96.44 181 ILE A O 1
ATOM 1431 N N . LEU A 1 182 ? 1.366 -3.023 -4.386 1.00 96.38 182 LEU A N 1
ATOM 1432 C CA . LEU A 1 182 ? 0.014 -3.263 -4.865 1.00 96.38 182 LEU A CA 1
ATOM 1433 C C . LEU A 1 182 ? -0.298 -4.764 -4.790 1.00 96.38 182 LEU A C 1
ATOM 1435 O O . LEU A 1 182 ? 0.245 -5.541 -5.577 1.00 96.38 182 LEU A O 1
ATOM 1439 N N . PRO A 1 183 ? -1.176 -5.190 -3.868 1.00 95.94 183 PRO A N 1
ATOM 1440 C CA . PRO A 1 183 ? -1.754 -6.525 -3.906 1.00 95.94 183 PRO A CA 1
ATOM 1441 C C . PRO A 1 183 ? -2.594 -6.686 -5.177 1.00 95.94 183 PRO A C 1
ATOM 1443 O O . PRO A 1 183 ? -3.393 -5.808 -5.510 1.00 95.94 183 PRO A O 1
ATOM 1446 N N . ILE A 1 184 ? -2.429 -7.808 -5.863 1.00 94.31 184 ILE A N 1
ATOM 1447 C CA . ILE A 1 184 ? -3.187 -8.180 -7.063 1.00 94.31 184 ILE A CA 1
ATOM 1448 C C . ILE A 1 184 ? -3.814 -9.569 -6.859 1.00 94.31 184 ILE A C 1
ATOM 1450 O O . ILE A 1 184 ? -3.706 -10.165 -5.782 1.00 94.31 184 ILE A O 1
ATOM 1454 N N . GLU A 1 185 ? -4.513 -10.088 -7.868 1.00 91.56 185 GLU A N 1
ATOM 1455 C CA . GLU A 1 185 ? -5.167 -11.396 -7.778 1.00 91.56 185 GLU A CA 1
ATOM 1456 C C . GLU A 1 185 ? -4.185 -12.550 -7.484 1.00 91.56 185 GLU A C 1
ATOM 1458 O O . GLU A 1 185 ? -2.969 -12.439 -7.640 1.00 91.56 185 GLU A O 1
ATOM 1463 N N . ASN A 1 186 ? -4.726 -13.699 -7.064 1.00 91.88 186 ASN A N 1
ATOM 1464 C CA . ASN A 1 186 ? -3.971 -14.937 -6.812 1.00 91.88 186 ASN A CA 1
ATOM 1465 C C . ASN A 1 186 ? -2.892 -14.834 -5.718 1.00 91.88 186 ASN A C 1
ATOM 1467 O O . ASN A 1 186 ? -1.867 -15.513 -5.789 1.00 91.88 186 ASN A O 1
ATOM 1471 N N . ASN A 1 187 ? -3.147 -14.024 -4.683 1.00 95.38 187 ASN A N 1
ATOM 1472 C CA . ASN A 1 187 ? -2.216 -13.772 -3.578 1.00 95.38 187 ASN A CA 1
ATOM 1473 C C . ASN A 1 187 ? -0.854 -13.271 -4.069 1.00 95.38 187 ASN A C 1
ATOM 1475 O O . ASN A 1 187 ? 0.173 -13.652 -3.515 1.00 95.38 187 ASN A O 1
ATOM 1479 N N . LEU A 1 188 ? -0.828 -12.456 -5.119 1.00 96.56 188 LEU A N 1
ATOM 1480 C CA . LEU A 1 188 ? 0.395 -11.821 -5.581 1.00 96.56 188 LEU A CA 1
ATOM 1481 C C . LEU A 1 188 ? 0.456 -10.371 -5.091 1.00 96.56 188 LEU A C 1
ATOM 1483 O O . LEU A 1 188 ? -0.566 -9.743 -4.805 1.00 96.56 188 LEU A O 1
ATOM 1487 N N . ALA A 1 189 ? 1.661 -9.824 -5.028 1.00 97.19 189 ALA A N 1
ATOM 1488 C CA . ALA A 1 189 ? 1.875 -8.393 -4.883 1.00 97.19 189 ALA A CA 1
ATOM 1489 C C . ALA A 1 189 ? 2.955 -7.932 -5.854 1.00 97.19 189 ALA A C 1
ATOM 1491 O O . ALA A 1 189 ? 3.921 -8.655 -6.103 1.00 97.19 189 ALA A O 1
ATOM 1492 N N . ILE A 1 190 ? 2.776 -6.728 -6.386 1.00 97.44 190 ILE A N 1
ATOM 1493 C CA . ILE A 1 190 ? 3.741 -6.057 -7.247 1.00 97.44 190 ILE A CA 1
ATOM 1494 C C . ILE A 1 190 ? 4.290 -4.820 -6.546 1.00 97.44 190 ILE A C 1
ATOM 1496 O O . ILE A 1 190 ? 3.548 -4.100 -5.873 1.00 97.44 190 ILE A O 1
ATOM 1500 N N . ALA A 1 191 ? 5.587 -4.584 -6.692 1.00 97.44 191 ALA A N 1
ATOM 1501 C CA . ALA A 1 191 ? 6.248 -3.425 -6.116 1.00 97.44 191 ALA A CA 1
ATOM 1502 C C . ALA A 1 191 ? 7.423 -2.988 -6.995 1.00 97.44 191 ALA A C 1
ATOM 1504 O O . ALA A 1 191 ? 8.151 -3.848 -7.505 1.00 97.44 191 ALA A O 1
ATOM 1505 N N . PRO A 1 192 ? 7.656 -1.673 -7.144 1.00 97.31 192 PRO A N 1
ATOM 1506 C CA . PRO A 1 192 ? 8.969 -1.179 -7.522 1.00 97.31 192 PRO A CA 1
ATOM 1507 C C . PRO A 1 192 ? 10.026 -1.753 -6.578 1.00 97.31 192 PRO A C 1
ATOM 1509 O O . PRO A 1 192 ? 9.836 -1.794 -5.357 1.00 97.31 192 PRO A O 1
ATOM 1512 N N . SER A 1 193 ? 11.117 -2.240 -7.154 1.00 96.38 193 SER A N 1
ATOM 1513 C CA . SER A 1 193 ? 12.132 -2.954 -6.396 1.00 96.38 193 SER A CA 1
ATOM 1514 C C . SER A 1 193 ? 13.538 -2.761 -6.945 1.00 96.38 193 SER A C 1
ATOM 1516 O O . SER A 1 193 ? 13.736 -2.194 -8.023 1.00 96.38 193 SER A O 1
ATOM 1518 N N . GLU A 1 194 ? 14.542 -3.164 -6.176 1.00 93.25 194 GLU A N 1
ATOM 1519 C CA . GLU A 1 194 ? 15.941 -3.147 -6.603 1.00 93.25 194 GLU A CA 1
ATOM 1520 C C . GLU A 1 194 ? 16.753 -4.287 -5.985 1.00 93.25 194 GLU A C 1
ATOM 1522 O O . GLU A 1 194 ? 16.373 -4.868 -4.967 1.00 93.25 194 GLU A O 1
ATOM 1527 N N . TYR A 1 195 ? 17.876 -4.614 -6.623 1.00 91.81 195 TYR A N 1
ATOM 1528 C CA . TYR A 1 195 ? 18.766 -5.667 -6.153 1.00 91.81 195 TYR A CA 1
ATOM 1529 C C . TYR A 1 195 ? 19.441 -5.277 -4.835 1.00 91.81 195 TYR A C 1
ATOM 1531 O O . TYR A 1 195 ? 20.213 -4.324 -4.772 1.00 91.81 195 TYR A O 1
ATOM 1539 N N . SER A 1 196 ? 19.231 -6.096 -3.810 1.00 78.81 196 SER A N 1
ATOM 1540 C CA . SER A 1 196 ? 19.720 -5.875 -2.443 1.00 78.81 196 SER A CA 1
ATOM 1541 C C . SER A 1 196 ? 21.231 -6.053 -2.253 1.00 78.81 196 SER A C 1
ATOM 1543 O O . SER A 1 196 ? 21.840 -5.475 -1.357 1.00 78.81 196 SER A O 1
ATOM 1545 N N . ASN A 1 197 ? 21.870 -6.865 -3.101 1.00 76.75 197 ASN A N 1
ATOM 1546 C CA . ASN A 1 197 ? 23.294 -7.214 -2.998 1.00 76.75 197 ASN A CA 1
ATOM 1547 C C . ASN A 1 197 ? 24.115 -6.720 -4.197 1.00 76.75 197 ASN A C 1
ATOM 1549 O O . ASN A 1 197 ? 25.161 -7.285 -4.528 1.00 76.75 197 ASN A O 1
ATOM 1553 N N . GLY A 1 198 ? 23.637 -5.653 -4.840 1.00 78.56 198 GLY A N 1
ATOM 1554 C CA . GLY A 1 198 ? 24.181 -5.157 -6.093 1.00 78.56 198 GLY A CA 1
ATOM 1555 C C . GLY A 1 198 ? 23.740 -5.998 -7.288 1.00 78.56 198 GLY A C 1
ATOM 1556 O O . GLY A 1 198 ? 23.401 -7.179 -7.182 1.00 78.56 198 GLY A O 1
ATOM 1557 N N . ARG A 1 199 ? 23.728 -5.355 -8.452 1.00 89.06 199 ARG A N 1
ATO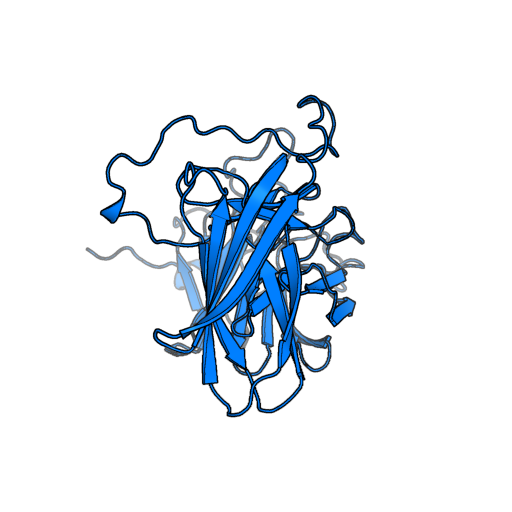M 1558 C CA . ARG A 1 199 ? 23.262 -5.964 -9.695 1.00 89.06 199 ARG A CA 1
ATOM 1559 C C . ARG A 1 199 ? 24.291 -6.969 -10.231 1.00 89.06 199 ARG A C 1
ATOM 1561 O O . ARG A 1 199 ? 25.497 -6.718 -10.141 1.00 89.06 199 ARG A O 1
ATOM 1568 N N . PRO A 1 200 ? 23.861 -8.094 -10.832 1.00 88.50 200 PRO A N 1
ATOM 1569 C CA . PRO A 1 200 ? 24.777 -9.128 -11.323 1.00 88.50 200 PRO A CA 1
ATOM 1570 C C . PRO A 1 200 ? 25.522 -8.735 -12.612 1.00 88.50 200 PRO A C 1
ATOM 1572 O O . PRO A 1 200 ? 26.461 -9.421 -13.015 1.00 88.50 200 PRO A O 1
ATOM 1575 N N . ASP A 1 201 ? 25.105 -7.654 -13.271 1.00 89.50 201 ASP A N 1
ATOM 1576 C CA . ASP A 1 201 ? 25.581 -7.202 -14.582 1.00 89.50 201 ASP A CA 1
ATOM 1577 C C . ASP A 1 201 ? 26.666 -6.111 -14.513 1.00 89.50 201 ASP A C 1
ATOM 1579 O O . ASP A 1 201 ? 27.132 -5.631 -15.546 1.00 89.50 201 ASP A O 1
ATOM 1583 N N . GLY A 1 202 ? 27.120 -5.753 -13.307 1.00 85.50 202 GLY A N 1
ATOM 1584 C CA . GLY A 1 202 ? 28.216 -4.803 -13.090 1.00 85.50 202 GLY A CA 1
ATOM 1585 C C . GLY A 1 202 ? 27.821 -3.327 -13.188 1.00 85.50 202 GLY A C 1
ATOM 1586 O O . GLY A 1 202 ? 28.701 -2.470 -13.075 1.00 85.50 202 GLY A O 1
ATOM 1587 N N . TYR A 1 203 ? 26.534 -3.021 -13.369 1.00 89.81 203 TYR A N 1
ATOM 1588 C CA . TYR A 1 203 ? 26.002 -1.663 -13.260 1.00 89.81 203 TYR A CA 1
ATOM 1589 C C . TYR A 1 203 ? 25.768 -1.277 -11.792 1.00 89.81 203 TYR A C 1
ATOM 1591 O O . TYR A 1 203 ? 25.552 -2.131 -10.932 1.00 89.81 203 TYR A O 1
ATOM 1599 N N . SER A 1 204 ? 25.807 0.026 -11.507 1.00 87.69 204 SER A N 1
ATOM 1600 C CA . SER A 1 204 ? 25.565 0.611 -10.179 1.00 87.69 204 SER A CA 1
ATOM 1601 C C . SER A 1 204 ? 24.173 1.232 -10.033 1.00 87.69 204 SER A C 1
ATOM 1603 O O . SER A 1 204 ? 23.964 2.056 -9.146 1.00 87.69 204 SER A O 1
ATOM 1605 N N . THR A 1 205 ? 23.230 0.872 -10.908 1.00 91.12 205 THR A N 1
ATOM 1606 C CA . THR A 1 205 ? 21.895 1.471 -10.905 1.00 91.12 205 THR A CA 1
ATOM 1607 C C . THR A 1 205 ? 20.998 0.894 -9.811 1.00 91.12 205 THR A C 1
ATOM 1609 O O . THR A 1 205 ? 21.158 -0.254 -9.393 1.00 91.12 205 THR A O 1
ATOM 1612 N N . GLY A 1 206 ? 20.058 1.713 -9.348 1.00 90.81 206 GLY A N 1
ATOM 1613 C CA . GLY A 1 206 ? 19.036 1.376 -8.368 1.00 90.81 206 GLY A CA 1
ATOM 1614 C C . GLY A 1 206 ? 17.674 1.947 -8.756 1.00 90.81 206 GLY A C 1
ATOM 1615 O O . GLY A 1 206 ? 17.542 2.774 -9.666 1.00 90.81 206 GLY A O 1
ATOM 1616 N N . LYS A 1 207 ? 16.642 1.485 -8.052 1.00 92.19 207 LYS A N 1
ATOM 1617 C CA . LYS A 1 207 ? 15.230 1.871 -8.227 1.00 92.19 207 LYS A CA 1
ATOM 1618 C C . LYS A 1 207 ? 14.708 1.782 -9.660 1.00 92.19 207 LYS A C 1
ATOM 1620 O O . LYS A 1 207 ? 13.834 2.552 -10.072 1.00 92.19 207 LYS A O 1
ATOM 1625 N N . ASP A 1 208 ? 15.234 0.831 -10.417 1.00 95.44 208 ASP A N 1
ATOM 1626 C CA . ASP A 1 208 ? 14.905 0.575 -11.815 1.00 95.44 208 ASP A CA 1
ATOM 1627 C C . ASP A 1 208 ? 14.357 -0.840 -12.049 1.00 95.44 208 ASP A C 1
ATOM 1629 O O . ASP A 1 208 ? 14.259 -1.283 -13.190 1.00 95.44 208 ASP A O 1
ATOM 1633 N N . GLY A 1 209 ? 13.944 -1.534 -10.988 1.00 97.06 209 GLY A N 1
ATOM 1634 C CA . GLY A 1 209 ? 13.305 -2.842 -11.054 1.00 97.06 209 GLY A CA 1
ATOM 1635 C C . GLY A 1 209 ? 11.830 -2.826 -10.662 1.00 97.06 209 GLY A C 1
ATOM 1636 O O . GLY A 1 209 ? 11.330 -1.889 -10.030 1.00 97.06 209 GLY A O 1
ATOM 1637 N N . VAL A 1 210 ? 11.130 -3.901 -11.017 1.00 98.25 210 VAL A N 1
ATOM 1638 C CA . VAL A 1 210 ? 9.808 -4.231 -10.472 1.00 98.25 210 VAL A CA 1
ATOM 1639 C C . VAL A 1 210 ? 9.745 -5.724 -10.182 1.00 98.25 210 VAL A C 1
ATOM 1641 O O . VAL A 1 210 ? 9.975 -6.536 -11.076 1.00 98.25 210 VAL A O 1
ATOM 1644 N N . SER A 1 211 ? 9.373 -6.086 -8.960 1.00 97.75 211 SER A N 1
ATOM 1645 C CA . SER A 1 211 ? 9.201 -7.474 -8.529 1.00 97.75 211 SER A CA 1
ATOM 1646 C C . SER A 1 211 ? 7.728 -7.840 -8.440 1.00 97.75 211 SER A C 1
ATOM 1648 O O . SER A 1 211 ? 6.895 -7.029 -8.030 1.00 97.75 211 SER A O 1
ATOM 1650 N N . ILE A 1 212 ? 7.416 -9.098 -8.745 1.00 97.62 212 ILE A N 1
ATOM 1651 C CA . ILE A 1 212 ? 6.151 -9.738 -8.381 1.00 97.62 212 ILE A CA 1
ATOM 1652 C C . ILE A 1 212 ? 6.473 -10.863 -7.405 1.00 97.62 212 ILE A C 1
ATOM 1654 O O . ILE A 1 212 ? 7.285 -11.735 -7.711 1.00 97.62 212 ILE A O 1
ATOM 1658 N N . ILE A 1 213 ? 5.813 -10.872 -6.251 1.00 97.50 213 ILE A N 1
ATOM 1659 C CA . ILE A 1 213 ? 5.957 -11.913 -5.226 1.00 97.50 213 ILE A CA 1
ATOM 1660 C C . ILE A 1 213 ? 4.639 -12.641 -5.007 1.00 97.50 213 ILE A C 1
ATOM 1662 O O . ILE A 1 213 ? 3.563 -12.072 -5.187 1.00 97.50 213 ILE A O 1
ATOM 1666 N N . ASN A 1 214 ? 4.722 -13.890 -4.566 1.00 97.88 214 ASN A N 1
ATOM 1667 C CA . ASN A 1 214 ? 3.576 -14.650 -4.091 1.00 97.88 214 ASN A CA 1
ATOM 1668 C C . ASN A 1 214 ? 3.490 -14.577 -2.563 1.00 97.88 214 ASN A C 1
ATOM 1670 O O . ASN A 1 214 ? 4.349 -15.101 -1.864 1.00 97.88 214 ASN A O 1
ATOM 1674 N N . LEU A 1 215 ? 2.429 -13.973 -2.036 1.00 97.19 215 LEU A N 1
ATOM 1675 C CA . LEU A 1 215 ? 2.177 -13.786 -0.604 1.00 97.19 215 LEU A CA 1
ATOM 1676 C C . LEU A 1 215 ? 1.882 -15.101 0.136 1.00 97.19 215 LEU A C 1
ATOM 1678 O O . LEU A 1 215 ? 2.024 -15.178 1.347 1.00 97.19 215 LEU A O 1
ATOM 1682 N N . SER A 1 216 ? 1.491 -16.172 -0.559 1.00 96.44 216 SER A N 1
ATOM 1683 C CA . SER A 1 216 ? 1.298 -17.484 0.083 1.00 96.44 216 SER A CA 1
ATOM 1684 C C . SER A 1 216 ? 2.611 -18.236 0.302 1.00 96.44 216 SER A C 1
ATOM 1686 O O . SER A 1 216 ? 2.716 -19.013 1.248 1.00 96.44 216 SER A O 1
ATOM 1688 N N . THR A 1 217 ? 3.602 -18.044 -0.573 1.00 96.50 217 THR A N 1
ATOM 1689 C CA . THR A 1 217 ? 4.899 -18.741 -0.491 1.00 96.50 217 THR A CA 1
ATOM 1690 C C . THR A 1 217 ? 6.043 -17.842 -0.030 1.00 96.50 217 THR A C 1
ATOM 1692 O O . THR A 1 217 ? 7.082 -18.352 0.378 1.00 96.50 217 THR A O 1
ATOM 1695 N N . GLY A 1 218 ? 5.867 -16.525 -0.120 1.00 95.00 218 GLY A N 1
ATOM 1696 C CA . GLY A 1 218 ? 6.893 -15.506 0.085 1.00 95.00 218 GLY A CA 1
ATOM 1697 C C . GLY A 1 218 ? 7.965 -15.445 -1.003 1.00 95.00 218 GLY A C 1
ATOM 1698 O O . GLY A 1 218 ? 8.965 -14.770 -0.804 1.00 95.00 218 GLY A O 1
ATOM 1699 N N . LEU A 1 219 ? 7.783 -16.146 -2.126 1.00 96.19 219 LEU A N 1
ATOM 1700 C CA . LEU A 1 219 ? 8.788 -16.225 -3.189 1.00 96.19 219 LEU A CA 1
ATOM 1701 C C . LEU A 1 219 ? 8.557 -15.153 -4.251 1.00 96.19 219 LEU A C 1
ATOM 1703 O O . LEU A 1 219 ? 7.413 -14.913 -4.651 1.00 96.19 219 LEU A O 1
ATOM 1707 N N . GLU A 1 220 ? 9.643 -14.574 -4.756 1.00 96.00 220 GLU A N 1
ATOM 1708 C CA . GLU A 1 220 ? 9.616 -13.810 -5.999 1.00 96.00 220 GLU A CA 1
ATOM 1709 C C . GLU A 1 220 ? 9.285 -14.737 -7.176 1.00 96.00 220 GLU A C 1
ATOM 1711 O O . GLU A 1 220 ? 9.838 -15.830 -7.313 1.00 96.00 220 GLU A O 1
ATOM 1716 N N . VAL A 1 221 ? 8.333 -14.317 -8.007 1.00 96.56 221 VAL A N 1
ATOM 1717 C CA . VAL A 1 221 ? 7.870 -15.070 -9.183 1.00 96.56 221 VAL A CA 1
ATOM 1718 C C . VAL A 1 221 ? 8.231 -14.385 -10.498 1.00 96.56 221 VAL A C 1
ATOM 1720 O O . VAL A 1 221 ? 8.228 -15.043 -11.535 1.00 96.56 221 VAL A O 1
ATOM 1723 N N . ALA A 1 222 ? 8.551 -13.089 -10.466 1.00 96.44 222 ALA A N 1
ATOM 1724 C CA . ALA A 1 222 ? 9.074 -12.345 -11.605 1.00 96.44 222 ALA A CA 1
ATOM 1725 C C . ALA A 1 222 ? 9.854 -11.108 -11.141 1.00 96.44 222 ALA A C 1
ATOM 1727 O O . ALA A 1 222 ? 9.491 -10.487 -10.142 1.00 96.44 222 ALA A O 1
ATOM 1728 N N . TYR A 1 223 ? 10.855 -10.721 -11.929 1.00 96.75 223 TYR A N 1
ATOM 1729 C CA . TYR A 1 223 ? 11.577 -9.462 -11.799 1.00 96.75 223 TYR A CA 1
ATOM 1730 C C . TYR A 1 223 ? 11.748 -8.831 -13.184 1.00 96.75 223 TYR A C 1
ATOM 1732 O O . TYR A 1 223 ? 12.214 -9.490 -14.117 1.00 96.75 223 TYR A O 1
ATOM 1740 N N . TYR A 1 224 ? 11.351 -7.568 -13.320 1.00 97.75 224 TYR A N 1
ATOM 1741 C CA . TYR A 1 224 ? 11.489 -6.781 -14.541 1.00 97.75 224 TYR A CA 1
ATOM 1742 C C . TYR A 1 224 ? 12.595 -5.765 -14.349 1.00 97.75 224 TYR A C 1
ATOM 1744 O O . TYR A 1 224 ? 12.470 -4.839 -13.549 1.00 97.75 224 TYR A O 1
ATOM 1752 N N . ASP A 1 225 ? 13.658 -5.941 -15.114 1.00 96.94 225 ASP A N 1
ATOM 1753 C CA . ASP A 1 225 ? 14.861 -5.145 -15.007 1.00 96.94 225 ASP A CA 1
ATOM 1754 C C . ASP A 1 225 ? 14.863 -4.017 -16.043 1.00 96.94 225 ASP A C 1
ATOM 1756 O O . ASP A 1 225 ? 15.177 -4.235 -17.218 1.00 96.94 225 ASP A O 1
ATOM 1760 N N . MET A 1 226 ? 14.484 -2.801 -15.639 1.00 97.75 226 MET A N 1
ATOM 1761 C CA . MET A 1 226 ? 14.244 -1.726 -16.606 1.00 97.75 226 MET A CA 1
ATOM 1762 C C . MET A 1 226 ? 15.520 -1.162 -17.214 1.00 97.75 226 MET A C 1
ATOM 1764 O O . MET A 1 226 ? 15.429 -0.494 -18.243 1.00 97.75 226 MET A O 1
ATOM 1768 N N . LEU A 1 227 ? 16.697 -1.474 -16.665 1.00 96.00 227 LEU A N 1
ATOM 1769 C CA . LEU A 1 227 ? 17.969 -1.180 -17.325 1.00 96.00 227 LEU A CA 1
ATOM 1770 C C . LEU A 1 227 ? 18.021 -1.789 -18.736 1.00 96.00 227 LEU A C 1
ATOM 1772 O O . LEU A 1 227 ? 18.556 -1.173 -19.655 1.00 96.00 227 LEU A O 1
ATOM 1776 N N . HIS A 1 228 ? 17.425 -2.973 -18.912 1.00 96.25 228 HIS A N 1
ATOM 1777 C CA . HIS A 1 228 ? 17.414 -3.719 -20.177 1.00 96.25 228 HIS A CA 1
ATOM 1778 C C . HIS A 1 228 ? 16.145 -3.493 -21.011 1.00 96.25 228 HIS A C 1
ATOM 1780 O O . HIS A 1 228 ? 16.029 -4.034 -22.109 1.00 96.25 228 HIS A O 1
ATOM 1786 N N . VAL A 1 229 ? 15.192 -2.703 -20.506 1.00 97.50 229 VAL A N 1
ATOM 1787 C CA . VAL A 1 229 ? 13.889 -2.449 -21.154 1.00 97.50 229 VAL A CA 1
ATOM 1788 C C . VAL A 1 229 ? 13.739 -0.995 -21.596 1.00 97.50 229 VAL A C 1
ATOM 1790 O O . VAL A 1 229 ? 13.075 -0.719 -22.593 1.00 97.50 229 VAL A O 1
ATOM 1793 N N . MET A 1 230 ? 14.319 -0.058 -20.848 1.00 97.75 230 MET A N 1
ATOM 1794 C CA . MET A 1 230 ? 14.166 1.385 -21.025 1.00 97.75 230 MET A CA 1
ATOM 1795 C C . MET A 1 230 ? 15.489 2.037 -21.461 1.00 97.75 230 MET A C 1
ATOM 1797 O O . MET A 1 230 ? 16.557 1.436 -21.396 1.00 97.75 230 MET A O 1
ATOM 1801 N N . ASP A 1 231 ? 15.418 3.287 -21.926 1.00 97.06 231 ASP A N 1
ATOM 1802 C CA . ASP A 1 231 ? 16.580 4.010 -22.456 1.00 97.06 231 ASP A CA 1
ATOM 1803 C C . ASP A 1 231 ? 17.509 4.504 -21.336 1.00 97.06 231 ASP A C 1
ATOM 1805 O O . ASP A 1 231 ? 17.428 5.658 -20.911 1.00 97.06 231 ASP A O 1
ATOM 1809 N N . TYR A 1 232 ? 18.411 3.642 -20.862 1.00 94.88 232 TYR A N 1
ATOM 1810 C CA . TYR A 1 232 ? 19.420 4.010 -19.860 1.00 94.88 232 TYR A CA 1
ATOM 1811 C C . TYR A 1 232 ? 20.364 5.127 -20.337 1.00 94.88 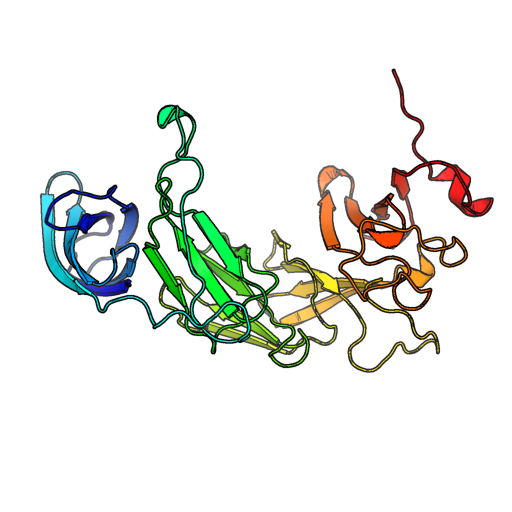232 TYR A C 1
ATOM 1813 O O . TYR A 1 232 ? 20.952 5.838 -19.526 1.00 94.88 232 TYR A O 1
ATOM 1821 N N . SER A 1 233 ? 20.519 5.326 -21.650 1.00 93.62 233 SER A N 1
ATOM 1822 C CA . SER A 1 233 ? 21.369 6.400 -22.177 1.00 93.62 233 SER A CA 1
ATOM 1823 C C . SER A 1 233 ? 20.734 7.787 -22.029 1.00 93.62 233 SER A C 1
ATOM 1825 O O . SER A 1 233 ? 21.435 8.805 -22.084 1.00 93.62 233 SER A O 1
ATOM 1827 N N . ARG A 1 234 ? 19.413 7.845 -21.807 1.00 94.12 234 ARG A N 1
ATOM 1828 C CA . ARG A 1 234 ? 18.683 9.095 -21.628 1.00 94.12 234 ARG A CA 1
ATOM 1829 C C . ARG A 1 234 ? 19.026 9.727 -20.286 1.00 94.12 234 ARG A C 1
ATOM 1831 O O . ARG A 1 234 ? 18.722 9.197 -19.217 1.00 94.12 234 ARG A O 1
ATOM 1838 N N . SER A 1 235 ? 19.609 10.922 -20.361 1.00 91.12 235 SER A N 1
ATOM 1839 C CA . SER A 1 235 ? 19.998 11.688 -19.178 1.00 91.12 235 SER A CA 1
ATOM 1840 C C . SER A 1 235 ? 18.807 11.887 -18.225 1.00 91.12 235 SER A C 1
ATOM 1842 O O . SER A 1 235 ? 17.748 12.353 -18.664 1.00 91.12 235 SER A O 1
ATOM 1844 N N . PRO A 1 236 ? 18.974 11.577 -16.928 1.00 90.19 236 PRO A N 1
ATOM 1845 C CA . PRO A 1 236 ? 17.944 11.769 -15.926 1.00 90.19 236 PRO A CA 1
ATOM 1846 C C . PRO A 1 236 ? 17.490 13.223 -15.863 1.00 90.19 236 PRO A C 1
ATOM 1848 O O . PRO A 1 236 ? 18.286 14.165 -15.924 1.00 90.19 236 PRO A O 1
ATOM 1851 N N . ARG A 1 237 ? 16.183 13.417 -15.738 1.00 84.69 237 ARG A N 1
ATOM 1852 C CA . ARG A 1 237 ? 15.559 14.733 -15.700 1.00 84.69 237 ARG A CA 1
ATOM 1853 C C . ARG A 1 237 ? 15.392 15.207 -14.261 1.00 84.69 237 ARG A C 1
ATOM 1855 O O . ARG A 1 237 ? 14.907 14.449 -13.421 1.00 84.69 237 ARG A O 1
ATOM 1862 N N . PRO A 1 238 ? 15.701 16.483 -13.969 1.00 72.31 238 PRO A N 1
ATOM 1863 C CA . PRO A 1 238 ? 15.385 17.072 -12.677 1.00 72.31 238 PRO A CA 1
ATOM 1864 C C . PRO A 1 238 ? 13.876 17.012 -12.420 1.00 72.31 238 PRO A C 1
ATOM 1866 O O . PRO A 1 238 ? 13.092 17.677 -13.097 1.00 72.31 238 PRO A O 1
ATOM 1869 N N . SER A 1 239 ? 13.456 16.236 -11.426 1.00 65.69 239 SER A N 1
ATOM 1870 C CA . SER A 1 239 ? 12.050 16.127 -11.030 1.00 65.69 239 SER A CA 1
ATOM 1871 C C . SER A 1 239 ? 11.910 16.485 -9.552 1.00 65.69 239 SER A C 1
ATOM 1873 O O . SER A 1 239 ? 11.918 15.606 -8.691 1.00 65.69 239 SER A O 1
ATOM 1875 N N . GLY A 1 240 ? 11.838 17.784 -9.241 1.00 57.53 240 GLY A N 1
ATOM 1876 C CA . GLY A 1 240 ? 11.562 18.284 -7.885 1.00 57.53 240 GLY A CA 1
ATOM 1877 C C . GLY A 1 240 ? 12.293 17.517 -6.777 1.00 57.53 240 GLY A C 1
ATOM 1878 O O . GLY A 1 240 ? 11.645 16.984 -5.879 1.00 57.53 240 GLY A O 1
ATOM 1879 N N . SER A 1 241 ? 13.614 17.358 -6.901 1.00 59.34 241 SER A N 1
ATOM 1880 C CA . SER A 1 241 ? 14.430 16.650 -5.916 1.00 59.34 241 SER A CA 1
ATOM 1881 C C . SER A 1 241 ? 14.243 17.242 -4.526 1.00 59.34 241 SER A C 1
ATOM 1883 O O . SER A 1 241 ? 14.291 18.462 -4.360 1.00 59.34 241 SER A O 1
ATOM 1885 N N . ALA A 1 242 ? 14.061 16.385 -3.517 1.00 59.28 242 ALA A N 1
ATOM 1886 C CA . ALA A 1 242 ? 14.245 16.824 -2.142 1.00 59.28 242 ALA A CA 1
ATOM 1887 C C . ALA A 1 242 ? 15.673 17.400 -1.996 1.00 59.28 242 ALA A C 1
ATOM 1889 O O . ALA A 1 242 ? 16.585 16.923 -2.679 1.00 59.28 242 ALA A O 1
ATOM 1890 N N . PRO A 1 243 ? 15.898 18.423 -1.153 1.00 56.53 243 PRO A N 1
ATOM 1891 C CA . PRO A 1 243 ? 17.231 18.986 -0.954 1.00 56.53 243 PRO A CA 1
ATOM 1892 C C . PRO A 1 243 ? 18.266 17.889 -0.648 1.00 56.53 243 PRO A C 1
ATOM 1894 O O . PRO A 1 243 ? 18.078 17.116 0.289 1.00 56.53 243 PRO A O 1
ATOM 1897 N N . GLY A 1 244 ? 19.340 17.810 -1.442 1.00 59.88 244 GLY A N 1
ATOM 1898 C CA . GLY A 1 244 ? 20.388 16.787 -1.303 1.00 59.88 244 GLY A CA 1
ATOM 1899 C C . GLY A 1 244 ? 20.129 15.457 -2.028 1.00 59.88 244 GLY A C 1
ATOM 1900 O O . GLY A 1 244 ? 20.897 14.521 -1.835 1.00 59.88 244 GLY A O 1
ATOM 1901 N N . GLN A 1 245 ? 19.079 15.359 -2.850 1.00 66.56 245 GLN A N 1
ATOM 1902 C CA . GLN A 1 245 ? 18.782 14.210 -3.721 1.00 66.56 245 GLN A CA 1
ATOM 1903 C C . GLN A 1 245 ? 18.999 14.592 -5.195 1.00 66.56 245 GLN A C 1
ATOM 1905 O O . GLN A 1 245 ? 18.075 14.534 -6.015 1.00 66.56 245 GLN A O 1
ATOM 1910 N N . ASP A 1 246 ? 20.198 15.084 -5.512 1.00 72.06 246 ASP A N 1
ATOM 1911 C CA . ASP A 1 246 ? 20.560 15.421 -6.889 1.00 72.06 246 ASP A CA 1
ATOM 1912 C C . ASP A 1 246 ? 20.434 14.177 -7.771 1.00 72.06 246 ASP A C 1
ATOM 1914 O O . ASP A 1 246 ? 20.843 13.081 -7.391 1.00 72.06 246 ASP A O 1
ATOM 1918 N N . VAL A 1 247 ? 19.823 14.345 -8.943 1.00 78.88 247 VAL A N 1
ATOM 1919 C CA . VAL A 1 247 ? 19.575 13.224 -9.848 1.00 78.88 247 VAL A CA 1
ATOM 1920 C C . VAL A 1 247 ? 20.908 12.735 -10.421 1.00 78.88 247 VAL A C 1
ATOM 1922 O O . VAL A 1 247 ? 21.723 13.542 -10.873 1.00 78.88 247 VAL A O 1
ATOM 1925 N N . SER A 1 248 ? 21.128 11.422 -10.414 1.00 87.00 248 SER A N 1
ATOM 1926 C CA . SER A 1 248 ? 22.334 10.776 -10.937 1.00 87.00 248 SER A CA 1
ATOM 1927 C C . SER A 1 248 ? 21.975 9.637 -11.890 1.00 87.00 248 SER A C 1
ATOM 1929 O O . SER A 1 248 ? 20.820 9.224 -11.976 1.00 87.00 248 SER A O 1
ATOM 1931 N N . MET A 1 249 ? 22.976 9.118 -12.605 1.00 90.25 249 MET A N 1
ATOM 1932 C CA . MET A 1 249 ? 22.813 7.907 -13.416 1.00 90.25 249 MET A CA 1
ATOM 1933 C C . MET A 1 249 ? 22.579 6.647 -12.570 1.00 90.25 249 MET A C 1
ATOM 1935 O O . MET A 1 249 ? 21.961 5.708 -13.057 1.00 90.25 249 MET A O 1
ATOM 1939 N N . ASP A 1 250 ? 23.029 6.626 -11.312 1.00 89.94 250 ASP A N 1
ATOM 1940 C CA . ASP A 1 250 ? 22.760 5.496 -10.416 1.00 89.94 250 ASP A CA 1
ATOM 1941 C C . ASP A 1 250 ? 21.265 5.425 -10.066 1.00 89.94 250 ASP A C 1
ATOM 1943 O O . ASP A 1 250 ? 20.701 4.346 -9.964 1.00 89.94 250 ASP A O 1
ATOM 1947 N N . ASP A 1 251 ? 20.585 6.568 -9.965 1.00 90.56 251 ASP A N 1
ATOM 1948 C CA . ASP A 1 251 ? 19.140 6.656 -9.723 1.00 90.56 251 ASP A CA 1
ATOM 1949 C C . ASP A 1 251 ? 18.429 7.214 -10.970 1.00 90.56 251 ASP A C 1
ATOM 1951 O O . ASP A 1 251 ? 17.715 8.209 -10.911 1.00 90.56 251 ASP A O 1
ATOM 1955 N N . TRP A 1 252 ? 18.692 6.651 -12.152 1.00 93.56 252 TRP A N 1
ATOM 1956 C CA . TRP A 1 252 ? 18.300 7.267 -13.429 1.00 93.56 252 TRP A CA 1
ATOM 1957 C C . TRP A 1 252 ? 16.796 7.207 -13.746 1.00 93.56 252 TRP A C 1
ATOM 1959 O O . TRP A 1 252 ? 16.292 8.059 -14.488 1.00 93.56 252 TRP A O 1
ATOM 1969 N N . LEU A 1 253 ? 16.084 6.200 -13.224 1.00 94.69 253 LEU A N 1
ATOM 1970 C CA . LEU A 1 253 ? 14.671 5.936 -13.523 1.00 94.69 253 LEU A CA 1
ATOM 197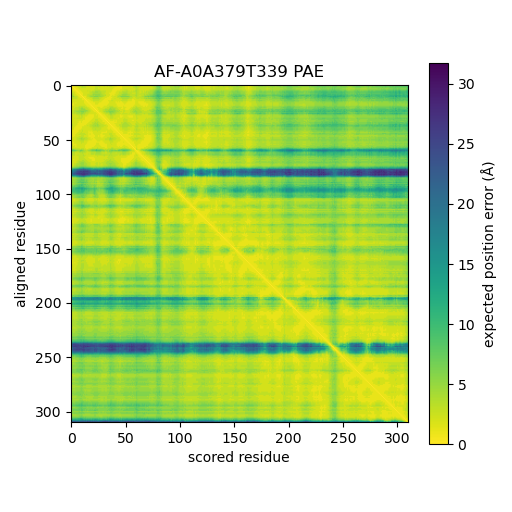1 C C . LEU A 1 253 ? 13.756 6.258 -12.339 1.00 94.69 253 LEU A C 1
ATOM 1973 O O . LEU A 1 253 ? 12.799 7.024 -12.508 1.00 94.69 253 LEU A O 1
ATOM 1977 N N . HIS A 1 254 ? 14.075 5.717 -11.159 1.00 94.31 254 HIS A N 1
ATOM 1978 C CA . HIS A 1 254 ? 13.363 5.939 -9.898 1.00 94.31 254 HIS A CA 1
ATOM 1979 C C . HIS A 1 254 ? 11.866 5.627 -10.007 1.00 94.31 254 HIS A C 1
ATOM 1981 O O . HIS A 1 254 ? 11.010 6.524 -10.063 1.00 94.31 254 HIS A O 1
ATOM 1987 N N . ILE A 1 255 ? 11.546 4.340 -10.122 1.00 96.12 255 ILE A N 1
ATOM 1988 C CA . ILE A 1 255 ? 10.164 3.877 -10.237 1.00 96.12 255 ILE A CA 1
ATOM 1989 C C . ILE A 1 255 ? 9.469 4.057 -8.890 1.00 96.12 255 ILE A C 1
ATOM 1991 O O . ILE A 1 255 ? 9.834 3.433 -7.903 1.00 96.12 255 ILE A O 1
ATOM 1995 N N . ASN A 1 256 ? 8.423 4.881 -8.863 1.00 93.00 256 ASN A N 1
ATOM 1996 C CA . ASN A 1 256 ? 7.655 5.124 -7.637 1.00 93.00 256 ASN A CA 1
ATOM 1997 C C . ASN A 1 256 ? 6.402 4.262 -7.522 1.00 93.00 256 ASN A C 1
ATOM 1999 O O . ASN A 1 256 ? 5.883 4.051 -6.428 1.00 93.00 256 ASN A O 1
ATOM 2003 N N . GLN A 1 257 ? 5.859 3.843 -8.662 1.00 95.62 257 GLN A N 1
ATOM 2004 C CA . GLN A 1 257 ? 4.604 3.113 -8.721 1.00 95.62 257 GLN A CA 1
ATOM 2005 C C . GLN A 1 257 ? 4.602 2.173 -9.913 1.00 95.62 257 GLN A C 1
ATOM 2007 O O . GLN A 1 257 ? 5.100 2.526 -10.988 1.00 95.62 257 GLN A O 1
ATOM 2012 N N . SER A 1 258 ? 4.001 1.007 -9.713 1.00 97.06 258 SER A N 1
ATOM 2013 C CA . SER A 1 258 ? 3.786 0.014 -10.756 1.00 97.06 258 SER A CA 1
ATOM 2014 C C . SER A 1 258 ? 2.457 -0.711 -10.543 1.00 97.06 258 SER A C 1
ATOM 2016 O O . SER A 1 258 ? 2.021 -0.900 -9.410 1.00 97.06 258 SER A O 1
ATOM 2018 N N . TYR A 1 259 ? 1.782 -1.082 -11.628 1.00 96.44 259 TYR A N 1
ATOM 2019 C CA . TYR A 1 259 ? 0.590 -1.928 -11.569 1.00 96.44 259 TYR A CA 1
ATOM 2020 C C . TYR A 1 259 ? 0.439 -2.760 -12.841 1.00 96.44 259 TYR A C 1
ATOM 2022 O O . TYR A 1 259 ? 0.965 -2.399 -13.894 1.00 96.44 259 TYR A O 1
ATOM 2030 N N . ILE A 1 260 ? -0.321 -3.852 -12.758 1.00 96.19 260 ILE A N 1
ATOM 2031 C CA . ILE A 1 260 ? -0.677 -4.658 -13.927 1.00 96.19 260 ILE A CA 1
ATOM 2032 C C . ILE A 1 260 ? -2.032 -4.204 -14.465 1.00 96.19 260 ILE A C 1
ATOM 2034 O O . ILE A 1 260 ? -3.059 -4.273 -13.794 1.00 96.19 260 ILE A O 1
ATOM 2038 N N . ASN A 1 261 ? -2.036 -3.750 -15.712 1.00 96.12 261 ASN A N 1
ATOM 2039 C CA . ASN A 1 261 ? -3.233 -3.608 -16.513 1.00 96.12 261 ASN A CA 1
ATOM 2040 C C . ASN A 1 261 ? -3.561 -4.962 -17.156 1.00 96.12 261 ASN A C 1
ATOM 2042 O O . ASN A 1 261 ? -3.113 -5.263 -18.265 1.00 96.12 261 ASN A O 1
ATOM 2046 N N . GLU A 1 262 ? -4.346 -5.773 -16.449 1.00 92.62 262 GLU A N 1
ATOM 2047 C CA . GLU A 1 262 ? -4.712 -7.127 -16.882 1.00 92.62 262 GLU A CA 1
ATOM 2048 C C . GLU A 1 262 ? -5.371 -7.174 -18.272 1.00 92.62 262 GLU A C 1
ATOM 2050 O O . GLU A 1 262 ? -4.950 -8.001 -19.082 1.00 92.62 262 GLU A O 1
ATOM 2055 N N . PRO A 1 263 ? -6.319 -6.275 -18.638 1.00 95.38 263 PRO A N 1
ATOM 2056 C CA . PRO A 1 263 ? -6.989 -6.368 -19.938 1.00 95.38 263 PRO A CA 1
ATOM 2057 C C . PRO A 1 263 ? -6.052 -6.246 -21.146 1.00 95.38 263 PRO A C 1
ATOM 2059 O O . PRO A 1 263 ? -6.359 -6.786 -22.207 1.00 95.38 263 PRO A O 1
ATOM 2062 N N . ASN A 1 264 ? -4.930 -5.531 -21.007 1.00 96.19 264 ASN A N 1
ATOM 2063 C CA . ASN A 1 264 ? -3.943 -5.354 -22.077 1.00 96.19 264 ASN A CA 1
ATOM 2064 C C . ASN A 1 264 ? -2.657 -6.163 -21.849 1.00 96.19 264 ASN A C 1
ATOM 2066 O O . ASN A 1 264 ? -1.745 -6.082 -22.673 1.00 96.19 264 ASN A O 1
ATOM 2070 N N . ASN A 1 265 ? -2.579 -6.930 -20.759 1.00 96.62 265 ASN A N 1
ATOM 2071 C CA . ASN A 1 265 ? -1.386 -7.654 -20.328 1.00 96.62 265 ASN A CA 1
ATOM 2072 C C . ASN A 1 265 ? -0.132 -6.760 -20.238 1.00 96.62 265 ASN A C 1
ATOM 2074 O O . ASN A 1 265 ? 0.919 -7.061 -20.818 1.00 96.62 265 ASN A O 1
ATOM 2078 N N . LEU A 1 266 ? -0.267 -5.612 -19.560 1.00 98.06 266 LEU A N 1
ATOM 2079 C CA . LEU A 1 266 ? 0.801 -4.616 -19.418 1.00 98.06 266 LEU A CA 1
ATOM 2080 C C . LEU A 1 266 ? 1.148 -4.353 -17.957 1.00 98.06 266 LEU A C 1
ATOM 2082 O O . LEU A 1 266 ? 0.285 -3.961 -17.178 1.00 98.06 266 LEU A O 1
ATOM 2086 N N . LEU A 1 267 ? 2.428 -4.447 -17.623 1.00 98.31 267 LEU A N 1
ATOM 2087 C CA . LEU A 1 267 ? 3.008 -3.806 -16.455 1.00 98.31 267 LEU A CA 1
ATOM 2088 C C . LEU A 1 267 ? 3.200 -2.316 -16.760 1.00 98.31 267 LEU A C 1
ATOM 2090 O O . LEU A 1 267 ? 3.984 -1.959 -17.635 1.00 98.31 267 LEU A O 1
ATOM 2094 N N . VAL A 1 268 ? 2.484 -1.443 -16.058 1.00 98.50 268 VAL A N 1
ATOM 2095 C CA . VAL A 1 268 ? 2.572 0.012 -16.219 1.00 98.50 268 VAL A CA 1
ATOM 2096 C C . VAL A 1 268 ? 3.320 0.617 -15.040 1.00 98.50 268 VAL A C 1
ATOM 2098 O O . VAL A 1 268 ? 2.928 0.426 -13.890 1.00 98.50 268 VAL A O 1
ATOM 2101 N N . CYS A 1 269 ? 4.359 1.393 -15.333 1.00 98.50 269 CYS A N 1
ATOM 2102 C CA . CYS A 1 269 ? 5.281 1.948 -14.348 1.00 98.50 269 CYS A CA 1
ATOM 2103 C C . CYS A 1 269 ? 5.387 3.471 -14.460 1.00 98.50 269 CYS A C 1
ATOM 2105 O O . CYS A 1 269 ? 5.274 4.040 -15.547 1.00 98.50 269 CYS A O 1
ATOM 2107 N N . SER A 1 270 ? 5.652 4.130 -13.332 1.00 97.25 270 SER A N 1
ATOM 2108 C CA . SER A 1 270 ? 5.917 5.570 -13.243 1.00 97.25 270 SER A CA 1
ATOM 2109 C C . SER A 1 270 ? 7.384 5.826 -12.899 1.00 97.25 270 SER A C 1
ATOM 2111 O O . SER A 1 270 ? 7.760 5.744 -11.728 1.00 97.25 270 SER A O 1
ATOM 2113 N N . GLY A 1 271 ? 8.190 6.192 -13.898 1.00 95.50 271 GLY A N 1
ATOM 2114 C CA . GLY A 1 271 ? 9.597 6.569 -13.743 1.00 95.50 271 GLY A CA 1
ATOM 2115 C C . GLY A 1 271 ? 9.748 8.059 -13.445 1.00 95.50 271 GLY A C 1
ATOM 2116 O O . GLY A 1 271 ? 9.627 8.901 -14.344 1.00 95.50 271 GLY A O 1
ATOM 2117 N N . ARG A 1 272 ? 10.014 8.395 -12.179 1.00 93.50 272 ARG A N 1
ATOM 2118 C CA . ARG A 1 272 ? 10.082 9.779 -11.692 1.00 93.50 272 ARG A CA 1
ATOM 2119 C C . ARG A 1 272 ? 11.186 10.572 -12.396 1.00 93.50 272 ARG A C 1
ATOM 2121 O O . ARG A 1 272 ? 10.913 11.656 -12.911 1.00 93.50 272 ARG A O 1
ATOM 2128 N N . HIS A 1 273 ? 12.397 10.021 -12.473 1.00 93.44 273 HIS A N 1
ATOM 2129 C CA . HIS A 1 273 ? 13.571 10.707 -13.027 1.00 93.44 273 HIS A CA 1
ATOM 2130 C C . HIS A 1 273 ? 13.626 10.697 -14.559 1.00 93.44 273 HIS A C 1
ATOM 2132 O O . HIS A 1 273 ? 14.487 11.334 -15.153 1.00 93.44 273 HIS A O 1
ATOM 2138 N N . GLN A 1 274 ? 12.660 10.065 -15.225 1.00 93.88 274 GLN A N 1
ATOM 2139 C CA . GLN A 1 274 ? 12.491 10.164 -16.677 1.00 93.88 274 GLN A CA 1
ATOM 2140 C C . GLN A 1 274 ? 11.277 11.021 -17.072 1.00 93.88 274 GLN A C 1
ATOM 2142 O O . GLN A 1 274 ? 11.071 11.269 -18.265 1.00 93.88 274 GLN A O 1
ATOM 2147 N N . SER A 1 275 ? 10.496 11.508 -16.094 1.00 93.31 275 SER A N 1
ATOM 2148 C CA . SER A 1 275 ? 9.187 12.143 -16.305 1.00 93.31 275 SER A CA 1
ATOM 2149 C C . SER A 1 275 ? 8.314 11.320 -17.259 1.00 93.31 275 SER A C 1
ATOM 2151 O O . SER A 1 275 ? 7.756 11.854 -18.222 1.00 93.31 275 SER A O 1
ATOM 2153 N N . ALA A 1 276 ? 8.270 10.007 -17.025 1.00 95.31 276 ALA A N 1
ATOM 2154 C CA . ALA A 1 276 ? 7.697 9.040 -17.948 1.00 95.31 276 ALA A CA 1
ATOM 2155 C C . ALA A 1 276 ? 6.762 8.063 -17.231 1.00 95.31 276 ALA A C 1
ATOM 2157 O O . ALA A 1 276 ? 7.086 7.534 -16.168 1.00 95.31 276 ALA A O 1
ATOM 2158 N N . ILE A 1 277 ? 5.629 7.773 -17.865 1.00 98.00 277 ILE A N 1
ATOM 2159 C CA . ILE A 1 277 ? 4.849 6.561 -17.601 1.00 98.00 277 ILE A CA 1
ATOM 2160 C C . ILE A 1 277 ? 5.084 5.626 -18.777 1.00 98.00 277 ILE A C 1
ATOM 2162 O O . ILE A 1 277 ? 4.981 6.058 -19.919 1.00 98.00 277 ILE A O 1
ATOM 2166 N N . PHE A 1 278 ? 5.399 4.365 -18.535 1.00 98.50 278 PHE A N 1
ATOM 2167 C CA . PHE A 1 278 ? 5.696 3.410 -19.601 1.00 98.50 278 PHE A CA 1
ATOM 2168 C C . PHE A 1 278 ? 5.034 2.068 -19.318 1.00 98.50 278 PHE A C 1
ATOM 2170 O O . PHE A 1 278 ? 4.670 1.776 -18.179 1.00 98.50 278 PHE A O 1
ATOM 2177 N N . GLY A 1 279 ? 4.828 1.286 -20.372 1.00 98.44 279 GLY A N 1
ATOM 2178 C CA . GLY A 1 279 ? 4.199 -0.027 -20.295 1.00 98.44 279 GLY A CA 1
ATOM 2179 C C . GLY A 1 279 ? 5.105 -1.108 -20.850 1.00 98.44 279 GLY A C 1
ATOM 2180 O O . GLY A 1 279 ? 5.649 -0.946 -21.939 1.00 98.44 279 GLY A O 1
ATOM 2181 N N . VAL A 1 280 ? 5.207 -2.217 -20.134 1.00 98.62 280 VAL A N 1
ATOM 2182 C CA . VAL A 1 280 ? 5.979 -3.409 -20.485 1.00 98.62 280 VAL A CA 1
ATOM 2183 C C . VAL A 1 280 ? 5.011 -4.578 -20.624 1.00 98.62 280 VAL A C 1
ATOM 2185 O O . VAL A 1 280 ? 4.067 -4.689 -19.846 1.00 98.62 280 VAL A O 1
ATOM 2188 N N . ASN A 1 281 ? 5.179 -5.438 -21.624 1.00 98.31 281 ASN A N 1
ATOM 2189 C CA . ASN A 1 281 ? 4.373 -6.651 -21.720 1.00 98.31 281 ASN A CA 1
ATOM 2190 C C . ASN A 1 281 ? 4.744 -7.616 -20.585 1.00 98.31 281 ASN A C 1
ATOM 2192 O O . ASN A 1 281 ? 5.921 -7.895 -20.387 1.00 98.31 281 ASN A O 1
ATOM 2196 N N . VAL A 1 282 ? 3.749 -8.126 -19.858 1.00 97.25 282 VAL A N 1
ATOM 2197 C CA . VAL A 1 282 ? 3.981 -8.989 -18.683 1.00 97.25 282 VAL A CA 1
ATOM 2198 C C . VAL A 1 282 ? 4.637 -10.319 -19.079 1.00 97.25 282 VAL A C 1
ATOM 2200 O O . VAL A 1 282 ? 5.528 -10.792 -18.386 1.00 97.25 282 VAL A O 1
ATOM 2203 N N . ASP A 1 283 ? 4.251 -10.911 -20.211 1.00 96.38 283 ASP A N 1
ATOM 2204 C CA . ASP A 1 283 ? 4.764 -12.229 -20.605 1.00 96.38 283 ASP A CA 1
ATOM 2205 C C . ASP A 1 283 ? 6.177 -12.153 -21.193 1.00 96.38 283 ASP A C 1
ATOM 2207 O O . ASP A 1 283 ? 6.992 -13.048 -20.968 1.00 96.38 283 ASP A O 1
ATOM 2211 N N . THR A 1 284 ? 6.455 -11.121 -21.998 1.00 97.31 284 THR A N 1
ATOM 2212 C CA . THR A 1 284 ? 7.712 -11.027 -22.758 1.00 97.31 284 THR A CA 1
ATOM 2213 C C . THR A 1 284 ? 8.744 -10.095 -22.140 1.00 97.31 284 THR A C 1
ATOM 2215 O O . THR A 1 284 ? 9.921 -10.212 -22.465 1.00 97.31 284 THR A O 1
ATOM 2218 N N . GLY A 1 285 ? 8.333 -9.167 -21.273 1.00 97.12 285 GLY A N 1
ATOM 2219 C CA . GLY A 1 285 ? 9.205 -8.106 -20.766 1.00 97.12 285 GLY A CA 1
ATOM 2220 C C . GLY A 1 285 ? 9.503 -7.002 -21.788 1.00 97.12 285 GLY A C 1
ATOM 2221 O O . GLY A 1 285 ? 10.295 -6.108 -21.501 1.00 97.12 285 GLY A O 1
ATOM 2222 N N . ASP A 1 286 ? 8.870 -7.021 -22.967 1.00 98.19 286 ASP A N 1
ATOM 2223 C CA . ASP A 1 286 ? 9.135 -6.030 -24.013 1.00 98.19 286 ASP A CA 1
ATOM 2224 C C . ASP A 1 286 ? 8.458 -4.691 -23.712 1.00 98.19 286 ASP A C 1
ATOM 2226 O O . ASP A 1 286 ? 7.279 -4.642 -23.344 1.00 98.19 286 ASP A O 1
ATOM 2230 N N . LEU A 1 287 ? 9.161 -3.589 -23.973 1.00 98.62 287 LEU A N 1
ATOM 2231 C CA . LEU A 1 287 ? 8.589 -2.247 -23.935 1.00 98.62 287 LEU A CA 1
ATOM 2232 C C . LEU A 1 287 ? 7.463 -2.098 -24.974 1.00 98.62 287 LEU A C 1
ATOM 2234 O O . LEU A 1 287 ? 7.579 -2.516 -26.126 1.00 98.62 287 LEU A O 1
ATOM 2238 N N . ARG A 1 288 ? 6.348 -1.484 -24.571 1.00 98.56 288 ARG A N 1
ATOM 2239 C CA . ARG A 1 288 ? 5.139 -1.335 -25.399 1.00 98.56 288 ARG A CA 1
ATOM 2240 C C . ARG A 1 288 ? 4.774 0.108 -25.673 1.00 98.56 2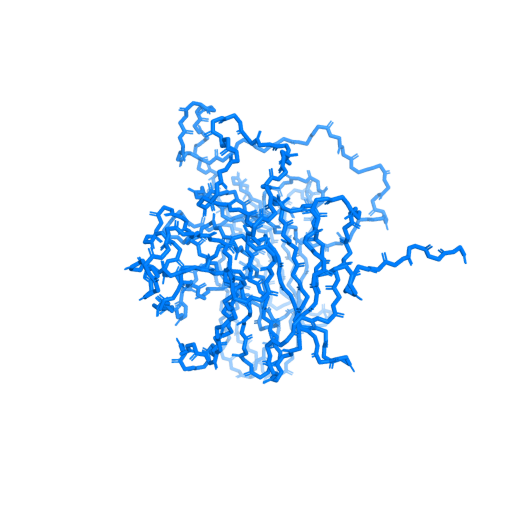88 ARG A C 1
ATOM 2242 O O . ARG A 1 288 ? 4.310 0.407 -26.769 1.00 98.56 288 ARG A O 1
ATOM 2249 N N . PHE A 1 289 ? 4.959 0.990 -24.698 1.00 98.62 289 PHE A N 1
ATOM 2250 C CA . PHE A 1 289 ? 4.748 2.420 -24.885 1.00 98.62 289 PHE A CA 1
ATOM 2251 C C . PHE A 1 289 ? 5.530 3.240 -23.861 1.00 98.62 289 PHE A C 1
ATOM 2253 O O . PHE A 1 289 ? 5.834 2.761 -22.769 1.00 98.62 289 PHE A O 1
ATOM 2260 N N . ILE A 1 290 ? 5.761 4.506 -24.197 1.00 98.62 290 ILE A N 1
ATOM 2261 C CA . ILE A 1 290 ? 6.282 5.550 -23.319 1.00 98.62 290 ILE A CA 1
ATOM 2262 C C . ILE A 1 290 ? 5.382 6.784 -23.456 1.00 98.62 290 ILE A C 1
ATOM 2264 O O . ILE A 1 290 ? 5.217 7.352 -24.533 1.00 98.62 290 ILE A O 1
ATOM 2268 N N . MET A 1 291 ? 4.823 7.240 -22.345 1.00 97.94 291 MET A N 1
ATOM 2269 C CA . MET A 1 291 ? 4.154 8.525 -22.197 1.00 97.94 291 MET A CA 1
ATOM 2270 C C . MET A 1 291 ? 5.101 9.497 -21.490 1.00 97.94 291 MET A C 1
ATOM 2272 O O . MET A 1 291 ? 5.176 9.537 -20.262 1.00 97.94 291 MET A O 1
ATOM 2276 N N . ALA A 1 292 ? 5.835 10.271 -22.285 1.00 96.12 292 ALA A N 1
ATOM 2277 C CA . ALA A 1 292 ? 6.783 11.286 -21.838 1.00 96.12 292 ALA A CA 1
ATOM 2278 C C . ALA A 1 292 ? 6.865 12.414 -22.880 1.00 96.12 292 ALA A C 1
ATOM 2280 O O . ALA A 1 292 ? 6.271 12.326 -23.958 1.00 96.12 292 ALA A O 1
ATOM 2281 N N . ASN A 1 293 ? 7.636 13.468 -22.596 1.00 94.12 293 ASN A N 1
ATOM 2282 C CA . ASN A 1 293 ? 8.082 14.351 -23.676 1.00 94.12 293 ASN A CA 1
ATOM 2283 C C . ASN A 1 293 ? 8.979 13.579 -24.662 1.00 94.12 293 ASN A C 1
ATOM 2285 O O . ASN A 1 293 ? 9.541 12.538 -24.323 1.00 94.12 293 ASN A O 1
ATOM 2289 N N . HIS A 1 294 ? 9.109 14.099 -25.879 1.00 95.62 294 HIS A N 1
ATOM 2290 C CA . HIS A 1 294 ? 9.801 13.414 -26.975 1.00 95.62 294 HIS A CA 1
ATOM 2291 C C . HIS A 1 294 ? 11.296 13.757 -27.077 1.00 95.62 294 HIS A C 1
ATOM 2293 O O . HIS A 1 294 ? 11.939 13.373 -28.050 1.00 95.62 294 HIS A O 1
ATOM 2299 N N . GLU A 1 295 ? 11.864 14.481 -26.112 1.00 94.31 295 GLU A N 1
ATOM 2300 C CA . GLU A 1 295 ? 13.254 14.941 -26.197 1.00 94.31 295 GLU A CA 1
ATOM 2301 C C . GLU A 1 295 ? 14.224 13.923 -25.574 1.00 94.31 295 GLU A C 1
ATOM 2303 O O . GLU A 1 295 ? 13.902 13.231 -24.599 1.00 94.31 295 GLU A O 1
ATOM 2308 N N . ASP A 1 296 ? 15.426 13.864 -26.152 1.00 94.94 296 ASP A N 1
ATOM 2309 C CA . ASP A 1 296 ? 16.594 13.099 -25.688 1.00 94.94 296 ASP A CA 1
ATOM 2310 C C . ASP A 1 296 ? 16.419 11.575 -25.591 1.00 94.94 296 ASP A C 1
ATOM 2312 O O . ASP A 1 296 ? 17.274 10.898 -25.030 1.00 94.94 296 ASP A O 1
ATOM 2316 N N . TRP A 1 297 ? 15.341 11.025 -26.155 1.00 97.25 297 TRP A N 1
ATOM 2317 C CA . TRP A 1 297 ? 15.227 9.587 -26.400 1.00 97.25 297 TRP A CA 1
ATOM 2318 C C . TRP A 1 297 ? 16.090 9.196 -27.598 1.00 97.25 297 TRP A C 1
ATOM 2320 O O . TRP A 1 297 ? 16.037 9.846 -28.654 1.00 97.25 297 TRP A O 1
ATOM 2330 N N . SER A 1 298 ? 16.849 8.117 -27.454 1.00 97.62 298 SER A N 1
ATOM 2331 C CA . SER A 1 298 ? 17.585 7.512 -28.559 1.00 97.62 298 SER A CA 1
ATOM 2332 C C . SER A 1 298 ? 16.630 6.977 -29.635 1.00 97.62 298 SER A C 1
ATOM 2334 O O . SER A 1 298 ? 15.433 6.765 -29.411 1.00 97.62 298 SER A O 1
ATOM 2336 N N . ASP A 1 299 ? 17.140 6.824 -30.859 1.00 97.81 299 ASP A N 1
ATOM 2337 C CA . ASP A 1 299 ? 16.304 6.578 -32.041 1.00 97.81 299 ASP A CA 1
ATOM 2338 C C . ASP A 1 299 ? 15.455 5.302 -31.936 1.00 97.81 299 ASP A C 1
ATOM 2340 O O . ASP A 1 299 ? 14.325 5.279 -32.427 1.00 97.81 299 ASP A O 1
ATOM 2344 N N . GLU A 1 300 ? 15.954 4.271 -31.254 1.00 97.56 300 GLU A N 1
ATOM 2345 C CA . GLU A 1 300 ? 15.250 2.997 -31.078 1.00 97.56 300 GLU A CA 1
ATOM 2346 C C . GLU A 1 300 ? 14.015 3.102 -30.170 1.00 97.56 300 GLU A C 1
ATOM 2348 O O . GLU A 1 300 ? 13.056 2.346 -30.352 1.00 97.56 300 GLU A O 1
ATOM 2353 N N . PHE A 1 301 ? 13.985 4.081 -29.257 1.00 98.25 301 PHE A N 1
ATOM 2354 C CA . PHE A 1 301 ? 12.876 4.278 -28.321 1.00 98.25 301 PHE A CA 1
ATOM 2355 C C . PHE A 1 301 ? 11.774 5.188 -28.859 1.00 98.25 301 PHE A C 1
ATOM 2357 O O . PHE A 1 301 ? 10.640 5.148 -28.374 1.00 98.25 301 PHE A O 1
ATOM 2364 N N . LYS A 1 302 ? 12.061 5.982 -29.899 1.00 97.38 302 LYS A N 1
ATOM 2365 C CA . LYS A 1 302 ? 11.094 6.938 -30.462 1.00 97.38 302 LYS A CA 1
ATOM 2366 C C . LYS A 1 302 ? 9.805 6.274 -30.944 1.00 97.38 302 LYS A C 1
ATOM 2368 O O . LYS A 1 302 ? 8.749 6.894 -30.876 1.00 97.38 302 LYS A O 1
ATOM 2373 N N . GLN A 1 303 ? 9.872 5.017 -31.383 1.00 97.81 303 GLN A N 1
ATOM 2374 C CA . GLN A 1 303 ? 8.700 4.252 -31.826 1.00 97.81 303 GLN A CA 1
ATOM 2375 C C . GLN A 1 303 ? 7.691 3.952 -30.704 1.00 97.81 303 GLN A C 1
ATOM 2377 O O . GLN A 1 303 ? 6.523 3.711 -30.995 1.00 97.81 303 GLN A O 1
ATOM 2382 N N . TYR A 1 304 ? 8.119 3.984 -29.439 1.00 98.50 304 TYR A N 1
ATOM 2383 C CA . TYR A 1 304 ? 7.251 3.721 -28.289 1.00 98.50 304 TYR A CA 1
ATOM 2384 C C . TYR A 1 304 ? 6.590 4.992 -27.744 1.00 98.50 304 TYR A C 1
ATOM 2386 O O . TYR A 1 304 ? 5.664 4.895 -26.940 1.00 98.50 304 TYR A O 1
ATOM 2394 N N . LEU A 1 305 ? 7.037 6.183 -28.159 1.00 98.38 305 LEU A N 1
ATOM 2395 C CA . LEU A 1 305 ? 6.508 7.445 -27.647 1.00 98.38 305 LEU A CA 1
ATOM 2396 C C . LEU A 1 305 ? 5.064 7.670 -28.100 1.00 98.38 305 LEU A C 1
ATOM 2398 O O . LEU A 1 305 ? 4.761 7.771 -29.291 1.00 98.38 305 LEU A O 1
ATOM 2402 N N . LEU A 1 306 ? 4.164 7.826 -27.131 1.00 98.06 306 LEU A N 1
ATOM 2403 C CA . LEU A 1 306 ? 2.780 8.179 -27.403 1.00 98.06 306 LEU A CA 1
ATOM 2404 C C . LEU A 1 306 ? 2.698 9.589 -27.991 1.00 98.06 306 LEU A C 1
ATOM 2406 O O . LEU A 1 306 ? 3.347 10.531 -27.527 1.00 98.06 306 LEU A O 1
ATOM 2410 N N . THR A 1 307 ? 1.854 9.736 -29.010 1.00 96.25 307 THR A N 1
ATOM 2411 C CA . THR A 1 307 ? 1.519 11.035 -29.594 1.00 96.25 307 THR A CA 1
ATOM 2412 C C . THR A 1 307 ? 0.214 11.528 -28.975 1.00 96.25 307 THR A C 1
ATOM 2414 O O . THR A 1 307 ? -0.795 10.831 -29.090 1.00 96.25 307 THR A O 1
ATOM 2417 N N . PRO A 1 308 ? 0.191 12.709 -28.331 1.00 92.19 308 PRO A N 1
ATOM 2418 C CA . PRO A 1 308 ? -1.053 13.301 -27.862 1.00 92.19 308 PRO A CA 1
ATOM 2419 C C . PRO A 1 308 ? -2.019 13.514 -29.032 1.00 92.19 308 PRO A C 1
ATOM 2421 O O . PRO A 1 308 ? -1.729 14.268 -29.964 1.00 92.19 308 PRO A O 1
ATOM 2424 N N . CYS A 1 309 ? -3.168 12.851 -28.980 1.00 90.19 309 CYS A N 1
ATOM 2425 C CA . CYS A 1 309 ? -4.256 13.062 -29.928 1.00 90.19 309 CYS A CA 1
ATOM 2426 C C . CYS A 1 309 ? -5.202 14.147 -29.397 1.00 90.19 309 CYS A C 1
ATOM 2428 O O . CYS A 1 309 ? -5.335 14.325 -28.186 1.00 90.19 309 CYS A O 1
ATOM 2430 N N . ARG A 1 310 ? -5.828 14.889 -30.314 1.00 70.75 310 ARG A N 1
ATOM 2431 C CA . ARG A 1 310 ? -6.880 15.863 -29.994 1.00 70.75 310 ARG A CA 1
ATOM 2432 C C . ARG A 1 310 ? -8.248 15.205 -29.943 1.00 70.75 310 ARG A C 1
ATOM 2434 O O . ARG A 1 310 ? -8.446 14.244 -30.718 1.00 70.75 310 ARG A O 1
#

Foldseek 3Di:
DKDKDKAADQAWAKKWKWKAFPVNPDDIAIDIDTDHHGIDTDIGFQYFAQGWMWIWIDGVPDTRDIDTDHHHHAWDADDPPDDEGDDDWDDPDADPDVVVADFHWDWDFDALYWIFIATSRRGTGAIEDSVAAGFQWDADPVQWIWHAHCVPLHQQWIFTGHRVRDTDDIQRHQWRFHQHWAQDPPQKIKGQTFGPVDDPVPDLAGSQKMWIARNVVSDTPDMQRRVVADQLVQAFADQPDDVPRPDDSNHRFNWNDWDAPVVVQWIWTHGRRQNWIWTARNPPSHTQAIDHDQPRDDPVRNVRYDDDDD